Protein AF-A0A2K6KV75-F1 (afdb_monomer_lite)

pLDDT: mean 79.25, std 24.67, range [27.25, 98.69]

Secondary structure (DSSP, 8-state):
---SSSSTTTSTTSSSSS-S------------------------------HHHHHHHHHHHHHHHHHHHHHHHHHHHHHHHHHHHHHHHHHHHHHHHHHHHHHHHHHHHHHHHHHHHHHHHHHHHHHHHHHHHHHHHHHHHHHHHHHHHHHHHHHHHHHHHHHHHHHHHHHHHHHHHHHHHHHHHHHHHHHHHHHHHHHHHHHHHHHHHHHHHHHHHHHHHHHTHHHHHHHHHHHHHHHHHHHHHHHHHHHHHHHHHHHHHHHHHHHHHHHHHHHHHHHHHHHHHTTS--------------S-----------PPP-PPP-EE-TTT-PEESSHHHHHHHHHHH--

Organism: Rhinopithecus bieti (NCBI:txid61621)

Radius of gyration: 112.06 Å; chains: 1; bounding box: 202×48×309 Å

Sequence (347 aa):
QPGQQSETLSQKKRQVAEELSFGQSERDSNGVGCCAHQQAIVRVGRWGEGSADRKWLFLLQQMAEDKASVKAQVTSLLGELQESQSRLEAATKECQTLEGRARAASEQARQLESEREALQQQHSVQVDQLRMQGQSVEAALRMERQAASEEKRKLAQLQVAYHQLFQEYDNHIKSSLVGSERKRGMQLEDLKQQLQQAEEALVAKQEVIDKLKEEAEQHKIVMETVPVLKAQADIYKADFQAERQAREKLAEKKELLQEQLEQLQREYSKLKASCQESARIEDMRKRHVEVSQAPLPPAPAYLSSPLALPSQRRSPPEEPPDFCCPKCQYQAPDMDTLQIHVMECIE

Structure (mmCIF, N/CA/C/O backbone):
data_AF-A0A2K6KV75-F1
#
_entry.id   AF-A0A2K6KV75-F1
#
loop_
_atom_site.group_PDB
_atom_site.id
_atom_site.type_symbol
_atom_site.label_atom_id
_atom_site.label_alt_id
_atom_site.label_comp_id
_atom_site.label_asym_id
_atom_site.label_entity_id
_atom_site.label_seq_id
_atom_site.pdbx_PDB_ins_code
_atom_site.Cartn_x
_atom_site.Cartn_y
_atom_site.Cartn_z
_atom_site.occupancy
_atom_site.B_iso_or_equiv
_atom_site.auth_seq_id
_atom_site.auth_comp_id
_atom_site.auth_asym_id
_atom_site.auth_atom_id
_atom_site.pdbx_PDB_model_num
ATOM 1 N N . GLN A 1 1 ? 46.124 -15.006 -42.478 1.00 51.34 1 GLN A N 1
ATOM 2 C CA . GLN A 1 1 ? 47.284 -15.335 -43.333 1.00 51.34 1 GLN A CA 1
ATOM 3 C C . GLN A 1 1 ? 46.780 -15.883 -44.664 1.00 51.34 1 GLN A C 1
ATOM 5 O O . GLN A 1 1 ? 46.287 -17.001 -44.691 1.00 51.34 1 GLN A O 1
ATOM 10 N N . PRO A 1 2 ? 46.793 -15.055 -45.720 1.00 41.59 2 PRO A N 1
ATOM 11 C CA . PRO A 1 2 ? 47.208 -15.507 -47.049 1.00 41.59 2 PRO A CA 1
ATOM 12 C C . PRO A 1 2 ? 47.985 -14.371 -47.740 1.00 41.59 2 PRO A C 1
ATOM 14 O O . PRO A 1 2 ? 47.423 -13.575 -48.481 1.00 41.59 2 PRO A O 1
ATOM 17 N N . GLY A 1 3 ? 49.269 -14.228 -47.411 1.00 47.44 3 GLY A N 1
ATOM 18 C CA . GLY A 1 3 ? 50.121 -13.138 -47.914 1.00 47.44 3 GLY A CA 1
ATOM 19 C C . GLY A 1 3 ? 51.416 -13.613 -48.570 1.00 47.44 3 GLY A C 1
ATOM 20 O O . GLY A 1 3 ? 52.293 -12.803 -48.815 1.00 47.44 3 GLY A O 1
ATOM 21 N N . GLN A 1 4 ? 51.566 -14.918 -48.821 1.00 47.72 4 GLN A N 1
ATOM 22 C CA . GLN A 1 4 ? 52.830 -15.512 -49.288 1.00 47.72 4 GLN A CA 1
ATOM 23 C C . GLN A 1 4 ? 52.715 -16.274 -50.618 1.00 47.72 4 GLN A C 1
ATOM 25 O O . GLN A 1 4 ? 53.639 -16.981 -51.003 1.00 47.72 4 GLN A O 1
ATOM 30 N N . GLN A 1 5 ? 51.606 -16.126 -51.353 1.00 49.19 5 GLN A N 1
ATOM 31 C CA . GLN A 1 5 ? 51.436 -16.757 -52.674 1.00 49.19 5 GLN A CA 1
ATOM 32 C C . GLN A 1 5 ? 51.388 -15.765 -53.850 1.00 49.19 5 GLN A C 1
ATOM 34 O O . GLN A 1 5 ? 51.370 -16.194 -54.999 1.00 49.19 5 GLN A O 1
ATOM 39 N N . SER A 1 6 ? 51.422 -14.450 -53.605 1.00 49.62 6 SER A N 1
ATOM 40 C CA . SER A 1 6 ? 51.352 -13.431 -54.667 1.00 49.62 6 SER A CA 1
ATOM 41 C C . SER A 1 6 ? 52.714 -12.933 -55.169 1.00 49.62 6 SER A C 1
ATOM 43 O O . SER A 1 6 ? 52.784 -12.367 -56.257 1.00 49.62 6 SER A O 1
ATOM 45 N N . GLU A 1 7 ? 53.810 -13.164 -54.439 1.00 52.03 7 GLU A N 1
ATOM 46 C CA . GLU A 1 7 ? 55.144 -12.664 -54.827 1.00 52.03 7 GLU A CA 1
ATOM 47 C C . GLU A 1 7 ? 55.908 -13.590 -55.792 1.00 52.03 7 GLU A C 1
ATOM 49 O O . GLU A 1 7 ? 56.806 -13.141 -56.501 1.00 52.03 7 GLU A O 1
ATOM 54 N N . THR A 1 8 ? 55.504 -14.855 -55.938 1.00 57.38 8 THR A N 1
ATOM 55 C CA . THR A 1 8 ? 56.192 -15.836 -56.802 1.00 57.38 8 THR A CA 1
ATOM 56 C C . THR A 1 8 ? 55.697 -15.869 -58.255 1.00 57.38 8 THR A C 1
ATOM 58 O O . THR A 1 8 ? 56.354 -16.461 -59.112 1.00 57.38 8 THR A O 1
ATOM 61 N N . LEU A 1 9 ? 54.588 -15.191 -58.580 1.00 49.00 9 LEU A N 1
ATOM 62 C CA . LEU A 1 9 ? 54.071 -15.083 -59.956 1.00 49.00 9 LEU A CA 1
ATOM 63 C C . LEU A 1 9 ? 54.499 -13.798 -60.683 1.00 49.00 9 LEU A C 1
ATOM 65 O O . LEU A 1 9 ? 54.525 -13.778 -61.913 1.00 49.00 9 LEU A O 1
ATOM 69 N N . SER A 1 10 ? 54.898 -12.756 -59.946 1.00 50.12 10 SER A N 1
ATOM 70 C CA . SER A 1 10 ? 55.346 -11.483 -60.532 1.00 50.12 10 SER A CA 1
ATOM 71 C C . SER A 1 10 ? 56.825 -11.514 -60.961 1.00 50.12 10 SER A C 1
ATOM 73 O O . SER A 1 10 ? 57.211 -10.849 -61.920 1.00 50.12 10 SER A O 1
ATOM 75 N N . GLN A 1 11 ? 57.647 -12.370 -60.336 1.00 50.50 11 GLN A N 1
ATOM 76 C CA . GLN A 1 11 ? 59.041 -12.610 -60.746 1.00 50.50 11 GLN A CA 1
ATOM 77 C C . GLN A 1 11 ? 59.184 -13.586 -61.931 1.00 50.50 11 GLN A C 1
ATOM 79 O O . GLN A 1 11 ? 60.173 -13.520 -62.652 1.00 50.50 11 GLN A O 1
ATOM 84 N N . LYS A 1 12 ? 58.177 -14.426 -62.220 1.00 53.31 12 LYS A N 1
ATOM 85 C CA . LYS A 1 12 ? 58.204 -15.385 -63.346 1.00 53.31 12 LYS A CA 1
ATOM 86 C C . LYS A 1 12 ? 57.803 -14.808 -64.712 1.00 53.31 12 LYS A C 1
ATOM 88 O O . LYS A 1 12 ? 57.954 -15.492 -65.717 1.00 53.31 12 LYS A O 1
ATOM 93 N N . LYS A 1 13 ? 57.323 -13.559 -64.782 1.00 49.78 13 LYS A N 1
ATOM 94 C CA . LYS A 1 13 ? 56.914 -12.907 -66.046 1.00 49.78 13 LYS A CA 1
ATOM 95 C C . LYS A 1 13 ? 57.925 -11.907 -66.620 1.00 49.78 13 LYS A C 1
ATOM 97 O O . LYS A 1 13 ? 57.710 -11.419 -67.722 1.00 49.78 13 LYS A O 1
ATOM 102 N N . ARG A 1 14 ? 59.037 -11.631 -65.928 1.00 47.53 14 ARG A N 1
ATOM 103 C CA . ARG A 1 14 ? 60.130 -10.784 -66.456 1.00 47.53 14 ARG A CA 1
ATOM 104 C C . ARG A 1 14 ? 61.285 -11.563 -67.093 1.00 47.53 14 ARG A C 1
ATOM 106 O O . ARG A 1 14 ? 62.162 -10.942 -67.669 1.00 47.53 14 ARG A O 1
ATOM 113 N N . GLN A 1 15 ? 61.259 -12.895 -67.043 1.00 44.97 15 GLN A N 1
ATOM 114 C CA . GLN A 1 15 ? 62.339 -13.760 -67.539 1.00 44.97 15 GLN A CA 1
ATOM 115 C C . GLN A 1 15 ? 62.005 -14.476 -68.865 1.00 44.97 15 GLN A C 1
ATOM 117 O O . GLN A 1 15 ? 62.698 -15.403 -69.255 1.00 44.97 15 GLN A O 1
ATOM 122 N N . VAL A 1 16 ? 60.943 -14.054 -69.565 1.00 44.09 16 VAL A N 1
ATOM 123 C CA . VAL A 1 16 ? 60.512 -14.618 -70.869 1.00 44.09 16 VAL A CA 1
ATOM 124 C C . VAL A 1 16 ? 60.620 -13.571 -71.996 1.00 44.09 16 VAL A C 1
ATOM 126 O O . VAL A 1 16 ? 60.041 -13.717 -73.062 1.00 44.09 16 VAL A O 1
ATOM 129 N N . ALA A 1 17 ? 61.366 -12.485 -71.769 1.00 40.25 17 ALA A N 1
ATOM 130 C CA . ALA A 1 17 ? 61.536 -11.392 -72.732 1.00 40.25 17 ALA A CA 1
ATOM 131 C C . ALA A 1 17 ? 62.930 -11.349 -73.391 1.00 40.25 17 ALA A C 1
ATOM 133 O O . ALA A 1 17 ? 63.248 -10.361 -74.043 1.00 40.25 17 ALA A O 1
ATOM 134 N N . GLU A 1 18 ? 63.757 -12.391 -73.240 1.00 41.59 18 GLU A N 1
ATOM 135 C CA . GLU A 1 18 ? 65.172 -12.339 -73.657 1.00 41.59 18 GLU A CA 1
ATOM 136 C C . GLU A 1 18 ? 65.671 -13.560 -74.447 1.00 41.59 18 GLU A C 1
ATOM 138 O O . GLU A 1 18 ? 66.860 -13.687 -74.709 1.00 41.59 18 GLU A O 1
ATOM 143 N N . GLU A 1 19 ? 64.779 -14.433 -74.914 1.00 40.22 19 GLU A N 1
ATOM 144 C CA . GLU A 1 19 ? 65.149 -15.520 -75.823 1.00 40.22 19 GLU A CA 1
ATOM 145 C C . GLU A 1 19 ? 64.061 -15.694 -76.877 1.00 40.22 19 GLU A C 1
ATOM 147 O O . GLU A 1 19 ? 63.029 -16.291 -76.597 1.00 40.22 19 GLU A O 1
ATOM 152 N N . LEU A 1 20 ? 64.277 -15.128 -78.069 1.00 35.12 20 LEU A N 1
ATOM 153 C CA . LEU A 1 20 ? 63.830 -15.656 -79.364 1.00 35.12 20 LEU A CA 1
ATOM 154 C C . LEU A 1 20 ? 64.342 -14.733 -80.484 1.00 35.12 20 LEU A C 1
ATOM 156 O O . LEU A 1 20 ? 63.914 -13.587 -80.592 1.00 35.12 20 LEU A O 1
ATOM 160 N N . SER A 1 21 ? 65.214 -15.295 -81.332 1.00 30.75 21 SER A N 1
ATOM 161 C CA . SER A 1 21 ? 65.635 -14.845 -82.676 1.00 30.75 21 SER A CA 1
ATOM 162 C C . SER A 1 21 ? 67.113 -14.448 -82.823 1.00 30.75 21 SER A C 1
ATOM 164 O O . SER A 1 21 ? 67.447 -13.307 -83.141 1.00 30.75 21 SER A O 1
ATOM 166 N N . PHE A 1 22 ? 67.992 -15.448 -82.706 1.00 31.09 22 PHE A N 1
ATOM 167 C CA . PHE A 1 22 ? 69.282 -15.494 -83.398 1.00 31.09 22 PHE A CA 1
ATOM 168 C C . PHE A 1 22 ? 69.286 -16.703 -84.353 1.00 31.09 22 PHE A C 1
ATOM 170 O O . PHE A 1 22 ? 68.873 -17.790 -83.953 1.00 31.09 22 PHE A O 1
ATOM 177 N N . GLY A 1 23 ? 69.782 -16.506 -85.581 1.00 28.66 23 GLY A N 1
ATOM 178 C CA . GLY A 1 23 ? 70.001 -17.534 -86.614 1.00 28.66 23 GLY A CA 1
ATOM 179 C C . GLY A 1 23 ? 68.901 -17.580 -87.689 1.00 28.66 23 GLY A C 1
ATOM 180 O O . GLY A 1 23 ? 67.726 -17.504 -87.368 1.00 28.66 23 GLY A O 1
ATOM 181 N N . GLN A 1 24 ? 69.176 -17.737 -88.984 1.00 29.62 24 GLN A N 1
ATOM 182 C CA . GLN A 1 24 ? 70.419 -18.022 -89.706 1.00 29.62 24 GLN A CA 1
ATOM 183 C C . GLN A 1 24 ? 70.092 -18.067 -91.219 1.00 29.62 24 GLN A C 1
ATOM 185 O O . GLN A 1 24 ? 68.934 -18.269 -91.576 1.00 29.62 24 GLN A O 1
ATOM 190 N N . SER A 1 25 ? 71.141 -18.046 -92.055 1.00 27.25 25 SER A N 1
ATOM 191 C CA . SER A 1 25 ? 71.199 -18.629 -93.417 1.00 27.25 25 SER A CA 1
ATOM 192 C C . SER A 1 25 ? 70.612 -17.750 -94.544 1.00 27.25 25 SER A C 1
ATOM 194 O O . SER A 1 25 ? 69.416 -17.498 -94.604 1.00 27.25 25 SER A O 1
ATOM 196 N N . GLU A 1 26 ? 71.447 -17.059 -95.330 1.00 28.80 26 GLU A N 1
ATOM 197 C CA . GLU A 1 26 ? 72.313 -17.537 -96.440 1.00 28.80 26 GLU A CA 1
ATOM 198 C C . GLU A 1 26 ? 71.599 -17.587 -97.796 1.00 28.80 26 GLU A C 1
ATOM 200 O O . GLU A 1 26 ? 70.419 -17.922 -97.883 1.00 28.80 26 GLU A O 1
ATOM 205 N N . ARG A 1 27 ? 72.437 -17.392 -98.828 1.00 33.16 27 ARG A N 1
ATOM 206 C CA . ARG A 1 27 ? 72.233 -17.522 -100.280 1.00 33.16 27 ARG A CA 1
ATOM 207 C C . ARG A 1 27 ? 71.714 -16.265 -100.970 1.00 33.16 27 ARG A C 1
ATOM 209 O O . ARG A 1 27 ? 70.765 -15.646 -100.519 1.00 33.16 27 ARG A O 1
ATOM 216 N N . ASP A 1 28 ? 72.267 -15.820 -102.089 1.00 29.41 28 ASP A N 1
ATOM 217 C CA . ASP A 1 28 ? 73.376 -16.269 -102.942 1.00 29.41 28 ASP A CA 1
ATOM 218 C C . ASP A 1 28 ? 73.738 -15.037 -103.804 1.00 29.41 28 ASP A C 1
ATOM 220 O O . ASP A 1 28 ? 72.867 -14.228 -104.115 1.00 29.41 28 ASP A O 1
ATOM 224 N N . SER A 1 29 ? 75.011 -14.685 -103.982 1.00 30.11 29 SER A N 1
ATOM 225 C CA . SER A 1 29 ? 75.931 -15.200 -105.012 1.00 30.11 29 SER A CA 1
ATOM 226 C C . SER A 1 29 ? 75.543 -14.817 -106.452 1.00 30.11 29 SER A C 1
ATOM 228 O O . SER A 1 29 ? 74.422 -15.057 -106.888 1.00 30.11 29 SER A O 1
ATOM 230 N N . ASN A 1 30 ? 76.553 -14.318 -107.184 1.00 35.19 30 ASN A N 1
ATOM 231 C CA . ASN A 1 30 ? 76.663 -14.017 -108.629 1.00 35.19 30 ASN A CA 1
ATOM 232 C C . ASN A 1 30 ? 76.573 -12.512 -108.955 1.00 35.19 30 ASN A C 1
ATOM 234 O O . ASN A 1 30 ? 75.511 -11.915 -108.898 1.00 35.19 30 ASN A O 1
ATOM 238 N N . GLY A 1 31 ? 77.641 -11.788 -109.300 1.00 28.34 31 GLY A N 1
ATOM 239 C CA . GLY A 1 31 ? 78.935 -12.200 -109.841 1.00 28.34 31 GLY A CA 1
ATOM 240 C C . GLY A 1 31 ? 78.909 -12.215 -111.367 1.00 28.34 31 GLY A C 1
ATOM 241 O O . GLY A 1 31 ? 78.565 -13.243 -111.922 1.00 28.34 31 GLY A O 1
ATOM 242 N N . VAL A 1 32 ? 79.291 -11.094 -111.998 1.00 35.94 32 VAL A N 1
ATOM 243 C CA . VAL A 1 32 ? 80.021 -10.941 -113.284 1.00 35.94 32 VAL A CA 1
ATOM 244 C C . VAL A 1 32 ? 80.522 -9.473 -113.281 1.00 35.94 32 VAL A C 1
ATOM 246 O O . VAL A 1 32 ? 79.711 -8.580 -113.080 1.00 35.94 32 VAL A O 1
ATOM 249 N N . GLY A 1 33 ? 81.791 -9.068 -113.386 1.00 27.88 33 GLY A N 1
ATOM 250 C CA . GLY A 1 33 ? 83.019 -9.736 -113.808 1.00 27.88 33 GLY A CA 1
ATOM 251 C C . GLY A 1 33 ? 83.500 -9.214 -115.173 1.00 27.88 33 GLY A C 1
ATOM 252 O O . GLY A 1 33 ? 82.885 -9.551 -116.172 1.00 27.88 33 GLY A O 1
ATOM 253 N N . CYS A 1 34 ? 84.648 -8.510 -115.201 1.00 28.84 34 CYS A N 1
ATOM 254 C CA . CYS A 1 34 ? 85.538 -8.287 -116.371 1.00 28.84 34 CYS A CA 1
ATOM 255 C C . CYS A 1 34 ? 84.998 -7.416 -117.535 1.00 28.84 34 CYS A C 1
ATOM 257 O O . CYS A 1 34 ? 83.801 -7.307 -117.735 1.00 28.84 34 CYS A O 1
ATOM 259 N N . CYS A 1 35 ? 85.772 -6.761 -118.409 1.00 30.97 35 CYS A N 1
ATOM 260 C CA . CYS A 1 35 ? 87.203 -6.489 -118.639 1.00 30.97 35 CYS A CA 1
ATOM 261 C C . CYS A 1 35 ? 87.210 -5.317 -119.658 1.00 30.97 35 CYS A C 1
ATOM 263 O O . CYS A 1 35 ? 86.382 -5.290 -120.560 1.00 30.97 35 CYS A O 1
ATOM 265 N N . ALA A 1 36 ? 87.980 -4.242 -119.490 1.00 30.98 36 ALA A N 1
ATOM 266 C CA . ALA A 1 36 ? 89.302 -4.045 -120.105 1.00 30.98 36 ALA A CA 1
ATOM 267 C C . ALA A 1 36 ? 89.453 -4.471 -121.592 1.00 30.98 36 ALA A C 1
ATOM 269 O O . ALA A 1 36 ? 89.641 -5.653 -121.865 1.00 30.98 36 ALA A O 1
ATOM 270 N N . HIS A 1 37 ? 89.470 -3.494 -122.514 1.00 32.16 37 HIS A N 1
ATOM 271 C CA . HIS A 1 37 ? 90.294 -3.387 -123.749 1.00 32.16 37 HIS A CA 1
ATOM 272 C C . HIS A 1 37 ? 89.916 -2.050 -124.430 1.00 32.16 37 HIS A C 1
ATOM 274 O O . HIS A 1 37 ? 88.737 -1.801 -124.633 1.00 32.16 37 HIS A O 1
ATOM 280 N N . GLN A 1 38 ? 90.749 -1.027 -124.645 1.00 27.48 38 GLN A N 1
ATOM 281 C CA . GLN A 1 38 ? 92.111 -0.888 -125.175 1.00 27.48 38 GLN A CA 1
ATOM 282 C C . GLN A 1 38 ? 92.203 -0.876 -126.717 1.00 27.48 38 GLN A C 1
ATOM 284 O O . GLN A 1 38 ? 91.847 -1.848 -127.366 1.00 27.48 38 GLN A O 1
ATOM 289 N N . GLN A 1 39 ? 92.787 0.232 -127.216 1.00 27.72 39 GLN A N 1
ATOM 290 C CA . GLN A 1 39 ? 93.408 0.492 -128.535 1.00 27.72 39 GLN A CA 1
ATOM 291 C C . GLN A 1 39 ? 92.462 0.584 -129.754 1.00 27.72 39 GLN A C 1
ATOM 293 O O . GLN A 1 39 ? 91.631 -0.278 -129.976 1.00 27.72 39 GLN A O 1
ATOM 298 N N . ALA A 1 40 ? 92.394 1.702 -130.489 1.00 28.69 40 ALA A N 1
ATOM 299 C CA . ALA A 1 40 ? 93.400 2.427 -131.289 1.00 28.69 40 ALA A CA 1
ATOM 300 C C . ALA A 1 40 ? 93.597 1.862 -132.714 1.00 28.69 40 ALA A C 1
ATOM 302 O O . ALA A 1 40 ? 93.701 0.657 -132.900 1.00 28.69 40 ALA A O 1
ATOM 303 N N . ILE A 1 41 ? 93.808 2.803 -133.658 1.00 28.48 41 ILE A N 1
ATOM 304 C CA . ILE A 1 41 ? 94.283 2.654 -135.058 1.00 28.48 41 ILE A CA 1
ATOM 305 C C . ILE A 1 41 ? 93.152 2.160 -136.008 1.00 28.48 41 ILE A C 1
ATOM 307 O O . ILE A 1 41 ? 92.465 1.203 -135.703 1.00 28.48 41 ILE A O 1
ATOM 311 N N . VAL A 1 42 ? 92.784 2.793 -137.134 1.00 34.81 42 VAL A N 1
ATOM 312 C CA . VAL A 1 42 ? 93.577 3.158 -138.321 1.00 34.81 42 VAL A CA 1
ATOM 313 C C . VAL A 1 42 ? 92.901 4.294 -139.110 1.00 34.81 42 VAL A C 1
ATOM 315 O O . VAL A 1 42 ? 91.734 4.242 -139.483 1.00 34.81 42 VAL A O 1
ATOM 318 N N . ARG A 1 43 ? 93.711 5.309 -139.414 1.00 32.84 43 ARG A N 1
ATOM 319 C CA . ARG A 1 43 ? 93.564 6.296 -140.490 1.00 32.84 43 ARG A CA 1
ATOM 320 C C . ARG A 1 43 ? 93.796 5.592 -141.837 1.00 32.84 43 ARG A C 1
ATOM 322 O O . ARG A 1 43 ? 94.866 5.024 -141.968 1.00 32.84 43 ARG A O 1
ATOM 329 N N . VAL A 1 44 ? 92.862 5.671 -142.795 1.00 31.25 44 VAL A N 1
ATOM 330 C CA . VAL A 1 44 ? 92.994 5.700 -144.285 1.00 31.25 44 VAL A CA 1
ATOM 331 C C . VAL A 1 44 ? 91.558 5.515 -144.816 1.00 31.25 44 VAL A C 1
ATOM 333 O O . VAL A 1 44 ? 90.917 4.521 -144.531 1.00 31.25 44 VAL A O 1
ATOM 336 N N . GLY A 1 45 ? 90.938 6.487 -145.475 1.00 34.78 45 GLY A N 1
ATOM 337 C CA . GLY A 1 45 ? 91.158 6.695 -146.896 1.00 34.78 45 GLY A CA 1
ATOM 338 C C . GLY A 1 45 ? 90.212 7.767 -147.428 1.00 34.78 45 GLY A C 1
ATOM 339 O O . GLY A 1 45 ? 89.002 7.723 -147.244 1.00 34.78 45 GLY A O 1
ATOM 340 N N . ARG A 1 46 ? 90.829 8.750 -148.067 1.00 35.16 46 ARG A N 1
ATOM 341 C CA . ARG A 1 46 ? 90.249 9.835 -148.847 1.00 35.16 46 ARG A CA 1
ATOM 342 C C . ARG A 1 46 ? 89.604 9.256 -150.112 1.00 35.16 46 ARG A C 1
ATOM 344 O O . ARG A 1 46 ? 90.348 8.805 -150.969 1.00 35.16 46 ARG A O 1
ATOM 351 N N . TRP A 1 47 ? 88.282 9.343 -150.245 1.00 38.53 47 TRP A N 1
ATOM 352 C CA . TRP A 1 47 ? 87.569 9.337 -151.530 1.00 38.53 47 TRP A CA 1
ATOM 353 C C . TRP A 1 47 ? 86.433 10.360 -151.451 1.00 38.53 47 TRP A C 1
ATOM 355 O O . TRP A 1 47 ? 85.750 10.469 -150.434 1.00 38.53 47 TRP A O 1
ATOM 365 N N . GLY A 1 48 ? 86.347 11.204 -152.473 1.00 33.78 48 GLY A N 1
ATOM 366 C CA . GLY A 1 48 ? 85.422 12.324 -152.540 1.00 33.78 48 GLY A CA 1
ATOM 367 C C . GLY A 1 48 ? 83.994 11.925 -152.917 1.00 33.78 48 GLY A C 1
ATOM 368 O O . GLY A 1 48 ? 83.756 10.864 -153.475 1.00 33.78 48 GLY A O 1
ATOM 369 N N . GLU A 1 49 ? 83.104 12.880 -152.639 1.00 34.62 49 GLU A N 1
ATOM 370 C CA . GLU A 1 49 ? 81.897 13.223 -153.410 1.00 34.62 49 GLU A CA 1
ATOM 371 C C . GLU A 1 49 ? 80.657 12.307 -153.315 1.00 34.62 49 GLU A C 1
ATOM 373 O O . GLU A 1 49 ? 80.504 11.317 -154.016 1.00 34.62 49 GLU A O 1
ATOM 378 N N . GLY A 1 50 ? 79.688 12.749 -152.494 1.00 38.28 50 GLY A N 1
ATOM 379 C CA . GLY A 1 50 ? 78.289 12.301 -152.519 1.00 38.28 50 GLY A CA 1
ATOM 380 C C . GLY A 1 50 ? 77.466 12.824 -151.327 1.00 38.28 50 GLY A C 1
ATOM 381 O O . GLY A 1 50 ? 77.691 12.441 -150.186 1.00 38.28 50 GLY A O 1
ATOM 382 N N . SER A 1 51 ? 76.497 13.719 -151.551 1.00 51.88 51 SER A N 1
ATOM 383 C CA . SER A 1 51 ? 75.630 14.325 -150.509 1.00 51.88 51 SER A CA 1
ATOM 384 C C . SER A 1 51 ? 74.594 13.345 -149.900 1.00 51.88 51 SER A C 1
ATOM 386 O O . SER A 1 51 ? 73.999 13.623 -148.858 1.00 51.88 51 SER A O 1
ATOM 388 N N . ALA A 1 52 ? 74.391 12.177 -150.522 1.00 57.12 52 ALA A N 1
ATOM 389 C CA . ALA A 1 52 ? 73.371 11.196 -150.138 1.00 57.12 52 ALA A CA 1
ATOM 390 C C . ALA A 1 52 ? 73.765 10.303 -148.940 1.00 57.12 52 ALA A C 1
ATOM 392 O O . ALA A 1 52 ? 72.919 10.049 -148.084 1.00 57.12 52 ALA A O 1
ATOM 393 N N . ASP A 1 53 ? 75.037 9.910 -148.803 1.00 56.06 53 ASP A N 1
ATOM 394 C CA . ASP A 1 53 ? 75.493 9.028 -147.710 1.00 56.06 53 ASP A CA 1
ATOM 395 C C . ASP A 1 53 ? 75.472 9.706 -146.337 1.00 56.06 53 ASP A C 1
ATOM 397 O O . ASP A 1 53 ? 75.143 9.085 -145.329 1.00 56.06 53 ASP A O 1
ATOM 401 N N . ARG A 1 54 ? 75.734 11.018 -146.285 1.00 62.81 54 ARG A N 1
ATOM 402 C CA . ARG A 1 54 ? 75.594 11.801 -145.046 1.00 62.81 54 ARG A CA 1
ATOM 403 C C . ARG A 1 54 ? 74.141 11.885 -144.576 1.00 62.81 54 ARG A C 1
ATOM 405 O O . ARG A 1 54 ? 73.901 11.859 -143.374 1.00 62.81 54 ARG A O 1
ATOM 412 N N . LYS A 1 55 ? 73.177 11.944 -145.504 1.00 71.06 55 LYS A N 1
ATOM 413 C CA . LYS A 1 55 ? 71.742 11.896 -145.177 1.00 71.06 55 LYS A CA 1
ATOM 414 C C . LYS A 1 55 ? 71.310 10.510 -144.701 1.00 71.06 55 LYS A C 1
ATOM 416 O O . LYS A 1 55 ? 70.522 10.433 -143.767 1.00 71.06 55 LYS A O 1
ATOM 421 N N . TRP A 1 56 ? 71.827 9.437 -145.302 1.00 74.00 56 TRP A N 1
ATOM 422 C CA . TRP A 1 56 ? 71.518 8.066 -144.881 1.00 74.00 56 TRP A CA 1
ATOM 423 C C . TRP A 1 56 ? 72.103 7.738 -143.503 1.00 74.00 56 TRP A C 1
ATOM 425 O O . TRP A 1 56 ? 71.395 7.206 -142.655 1.00 74.00 56 TRP A O 1
ATOM 435 N N . LEU A 1 57 ? 73.353 8.134 -143.236 1.00 73.44 57 LEU A N 1
ATOM 436 C CA . LEU A 1 57 ? 73.968 8.025 -141.907 1.00 73.44 57 LEU A CA 1
ATOM 437 C C . LEU A 1 57 ? 73.217 8.854 -140.854 1.00 73.44 57 LEU A C 1
ATOM 439 O O . LEU A 1 57 ? 73.001 8.369 -139.749 1.00 73.44 57 LEU A O 1
ATOM 443 N N . PHE A 1 58 ? 72.760 10.062 -141.203 1.00 77.81 58 PHE A N 1
ATOM 444 C CA . PHE A 1 58 ? 71.938 10.896 -140.321 1.00 77.81 58 PHE A CA 1
ATOM 445 C C . PHE A 1 58 ? 70.565 10.269 -140.021 1.00 77.81 58 PHE A C 1
ATOM 447 O O . PHE A 1 58 ? 70.141 10.251 -138.872 1.00 77.81 58 PHE A O 1
ATOM 454 N N . LEU A 1 59 ? 69.885 9.698 -141.022 1.00 79.69 59 LEU A N 1
ATOM 455 C CA . LEU A 1 59 ? 68.623 8.971 -140.827 1.00 79.69 59 LEU A CA 1
ATOM 456 C C . LEU A 1 59 ? 68.811 7.712 -139.973 1.00 79.69 59 LEU A C 1
ATOM 458 O O . LEU A 1 59 ? 67.978 7.425 -139.121 1.00 79.69 59 LEU A O 1
ATOM 462 N N . LEU A 1 60 ? 69.905 6.972 -140.163 1.00 79.88 60 LEU A N 1
ATOM 463 C CA . LEU A 1 60 ? 70.210 5.792 -139.354 1.00 79.88 60 LEU A CA 1
ATOM 464 C C . LEU A 1 60 ? 70.488 6.161 -137.889 1.00 79.88 60 LEU A C 1
ATOM 466 O O . LEU A 1 60 ? 70.031 5.467 -136.983 1.00 79.88 60 LEU A O 1
ATOM 470 N N . GLN A 1 61 ? 71.213 7.263 -137.673 1.00 83.06 61 GLN A N 1
ATOM 471 C CA . GLN A 1 61 ? 71.481 7.854 -136.364 1.00 83.06 61 GLN A CA 1
ATOM 472 C C . GLN A 1 61 ? 70.172 8.295 -135.689 1.00 83.06 61 GLN A C 1
ATOM 474 O O . GLN A 1 61 ? 69.907 7.874 -134.568 1.00 83.06 61 GLN A O 1
ATOM 479 N N . GLN A 1 62 ? 69.315 9.039 -136.397 1.00 84.12 62 GLN A N 1
ATOM 480 C CA . GLN A 1 62 ? 68.007 9.477 -135.900 1.00 84.12 62 GLN A CA 1
ATOM 481 C C . GLN A 1 62 ? 67.115 8.284 -135.536 1.00 84.12 62 GLN A C 1
ATOM 483 O O . GLN A 1 62 ? 66.554 8.239 -134.451 1.00 84.12 62 GLN A O 1
ATOM 488 N N . MET A 1 63 ? 67.042 7.263 -136.395 1.00 82.69 63 MET A N 1
ATOM 489 C CA . MET A 1 63 ? 66.265 6.050 -136.119 1.00 82.69 63 MET A CA 1
ATOM 490 C C . MET A 1 63 ? 66.822 5.253 -134.929 1.00 82.69 63 MET A C 1
ATOM 492 O O . MET A 1 63 ? 66.060 4.618 -134.198 1.00 82.69 63 MET A O 1
ATOM 496 N N . ALA A 1 64 ? 68.141 5.259 -134.715 1.00 83.25 64 ALA A N 1
ATOM 497 C CA . ALA A 1 64 ? 68.766 4.644 -133.547 1.00 83.25 64 ALA A CA 1
ATOM 498 C C . ALA A 1 64 ? 68.495 5.442 -132.262 1.00 83.25 64 ALA A C 1
ATOM 500 O O . ALA A 1 64 ? 68.230 4.834 -131.225 1.00 83.25 64 ALA A O 1
ATOM 501 N N . GLU A 1 65 ? 68.511 6.773 -132.336 1.00 85.81 65 GLU A N 1
ATOM 502 C CA . GLU A 1 65 ? 68.170 7.691 -131.245 1.00 85.81 65 GLU A CA 1
ATOM 503 C C . GLU A 1 65 ? 66.683 7.601 -130.877 1.00 85.81 65 GLU A C 1
ATOM 505 O O . GLU A 1 65 ? 66.361 7.461 -129.700 1.00 85.81 65 GLU A O 1
ATOM 510 N N . ASP A 1 66 ? 65.781 7.547 -131.859 1.00 87.88 66 ASP A N 1
ATOM 511 C CA . ASP A 1 66 ? 64.342 7.359 -131.653 1.00 87.88 66 ASP A CA 1
ATOM 512 C C . ASP A 1 66 ? 64.053 5.980 -131.044 1.00 87.88 66 ASP A C 1
ATOM 514 O O . ASP A 1 66 ? 63.307 5.861 -130.071 1.00 87.88 66 ASP A O 1
ATOM 518 N N . LYS A 1 67 ? 64.706 4.920 -131.542 1.00 90.62 67 LYS A N 1
ATOM 519 C CA . LYS A 1 67 ? 64.623 3.574 -130.953 1.00 90.62 67 LYS A CA 1
ATOM 520 C C . LYS A 1 67 ? 65.160 3.549 -129.522 1.00 90.62 67 LYS A C 1
ATOM 522 O O . LYS A 1 67 ? 64.576 2.885 -128.666 1.00 90.62 67 LYS A O 1
ATOM 527 N N . ALA A 1 68 ? 66.270 4.234 -129.256 1.00 88.88 68 ALA A N 1
ATOM 528 C CA . ALA A 1 68 ? 66.844 4.339 -127.920 1.00 88.88 68 ALA A CA 1
ATOM 529 C C . ALA A 1 68 ? 65.933 5.141 -126.979 1.00 88.88 68 ALA A C 1
ATOM 531 O O . ALA A 1 68 ? 65.735 4.721 -125.843 1.00 88.88 68 ALA A O 1
ATOM 532 N N . SER A 1 69 ? 65.319 6.222 -127.466 1.00 91.38 69 SER A N 1
ATOM 533 C CA . SER A 1 69 ? 64.357 7.054 -126.739 1.00 91.38 69 SER A CA 1
ATOM 534 C C . SER A 1 69 ? 63.088 6.278 -126.397 1.00 91.38 69 SER A C 1
ATOM 536 O O . SER A 1 69 ? 62.710 6.215 -125.232 1.00 91.38 69 SER A O 1
ATOM 538 N N . VAL A 1 70 ? 62.481 5.584 -127.366 1.00 92.12 70 VAL A N 1
ATOM 539 C CA . VAL A 1 70 ? 61.314 4.720 -127.122 1.00 92.12 70 VAL A CA 1
ATOM 540 C C . VAL A 1 70 ? 61.669 3.598 -126.149 1.00 92.12 70 VAL A C 1
ATOM 542 O O . VAL A 1 70 ? 60.916 3.333 -125.217 1.00 92.12 70 VAL A O 1
ATOM 545 N N . LYS A 1 71 ? 62.836 2.961 -126.300 1.00 93.94 71 LYS A N 1
ATOM 546 C CA . LYS A 1 71 ? 63.301 1.940 -125.352 1.00 93.94 71 LYS A CA 1
ATOM 547 C C . LYS A 1 71 ? 63.482 2.519 -123.945 1.00 93.94 71 LYS A C 1
ATOM 549 O O . LYS A 1 71 ? 63.091 1.863 -122.983 1.00 93.94 71 LYS A O 1
ATOM 554 N N . ALA A 1 72 ? 64.039 3.721 -123.814 1.00 93.06 72 ALA A N 1
ATOM 555 C CA . ALA A 1 72 ? 64.184 4.408 -122.534 1.00 93.06 72 ALA A CA 1
ATOM 556 C C . ALA A 1 72 ? 62.819 4.757 -121.922 1.00 93.06 72 ALA A C 1
ATOM 558 O O . ALA A 1 72 ? 62.612 4.479 -120.747 1.00 93.06 72 ALA A O 1
ATOM 559 N N . GLN A 1 73 ? 61.868 5.260 -122.716 1.00 94.44 73 GLN A N 1
ATOM 560 C CA . GLN A 1 73 ? 60.496 5.545 -122.276 1.00 94.44 73 GLN A CA 1
ATOM 561 C C . GLN A 1 73 ? 59.771 4.276 -121.817 1.00 94.44 73 GLN A C 1
ATOM 563 O O . GLN A 1 73 ? 59.208 4.259 -120.730 1.00 94.44 73 GLN A O 1
ATOM 568 N N . VAL A 1 74 ? 59.838 3.186 -122.588 1.00 94.81 74 VAL A N 1
ATOM 569 C CA . VAL A 1 74 ? 59.249 1.891 -122.203 1.00 94.81 74 VAL A CA 1
ATOM 570 C C . VAL A 1 74 ? 59.906 1.346 -120.934 1.00 94.81 74 VAL A C 1
ATOM 572 O O . VAL A 1 74 ? 59.213 0.839 -120.058 1.00 94.81 74 VAL A O 1
ATOM 575 N N . THR A 1 75 ? 61.228 1.478 -120.799 1.00 93.12 75 THR A N 1
ATOM 576 C CA . THR A 1 75 ? 61.945 1.050 -119.587 1.00 93.12 75 THR A CA 1
ATOM 577 C C . THR A 1 75 ? 61.557 1.910 -118.376 1.00 93.12 75 THR A C 1
ATOM 579 O O . THR A 1 75 ? 61.361 1.356 -117.299 1.00 93.12 75 THR A O 1
ATOM 582 N N . SER A 1 76 ? 61.378 3.227 -118.553 1.00 94.94 76 SER A N 1
ATOM 583 C CA . SER A 1 76 ? 60.880 4.143 -117.511 1.00 94.94 76 SER A CA 1
ATOM 584 C C . SER A 1 76 ? 59.475 3.755 -117.068 1.00 94.94 76 SER A C 1
ATOM 586 O O . SER A 1 76 ? 59.258 3.526 -115.887 1.00 94.94 76 SER A O 1
ATOM 588 N N . LEU A 1 77 ? 58.547 3.575 -118.014 1.00 95.94 77 LEU A N 1
ATOM 589 C CA . LEU A 1 77 ? 57.161 3.199 -117.727 1.00 95.94 77 LEU A CA 1
ATOM 590 C C . LEU A 1 77 ? 57.051 1.828 -117.050 1.00 95.94 77 LEU A C 1
ATOM 592 O O . LEU A 1 77 ? 56.221 1.651 -116.165 1.00 95.94 77 LEU A O 1
ATOM 596 N N . LEU A 1 78 ? 57.885 0.855 -117.431 1.00 95.25 78 LEU A N 1
ATOM 597 C CA . LEU A 1 78 ? 57.953 -0.434 -116.734 1.00 95.25 78 LEU A CA 1
ATOM 598 C C . LEU A 1 78 ? 58.490 -0.277 -115.307 1.00 95.25 78 LEU A C 1
ATOM 600 O O . LEU A 1 78 ? 57.959 -0.909 -114.398 1.00 95.25 78 LEU A O 1
ATOM 604 N N . GLY A 1 79 ? 59.498 0.577 -115.108 1.00 96.25 79 GLY A N 1
ATOM 605 C CA . GLY A 1 79 ? 60.011 0.924 -113.784 1.00 96.25 79 GLY A CA 1
ATOM 606 C C . GLY A 1 79 ? 58.950 1.599 -112.912 1.00 96.25 79 GLY A C 1
ATOM 607 O O . GLY A 1 79 ? 58.729 1.169 -111.786 1.00 96.25 79 GLY A O 1
ATOM 608 N N . GLU A 1 80 ? 58.235 2.585 -113.454 1.00 96.12 80 GLU A N 1
ATOM 609 C CA . GLU A 1 80 ? 57.125 3.280 -112.792 1.00 96.12 80 GLU A CA 1
ATOM 610 C C . GLU A 1 80 ? 55.966 2.328 -112.475 1.00 96.12 80 GLU A C 1
ATOM 612 O O . GLU A 1 80 ? 55.411 2.379 -111.378 1.00 96.12 80 GLU A O 1
ATOM 617 N N . LEU A 1 81 ? 55.615 1.416 -113.390 1.00 96.75 81 LEU A N 1
ATOM 618 C CA . LEU A 1 81 ? 54.587 0.405 -113.154 1.00 96.75 81 LEU A CA 1
ATOM 619 C C . LEU A 1 81 ? 55.016 -0.564 -112.048 1.00 96.75 81 LEU A C 1
ATOM 621 O O . LEU A 1 81 ? 54.234 -0.808 -111.133 1.00 96.75 81 LEU A O 1
ATOM 625 N N . GLN A 1 82 ? 56.247 -1.079 -112.090 1.00 96.50 82 GLN A N 1
ATOM 626 C CA . GLN A 1 82 ? 56.780 -1.969 -111.057 1.00 96.50 82 GLN A CA 1
ATOM 627 C C . GLN A 1 82 ? 56.858 -1.265 -109.697 1.00 96.50 82 GLN A C 1
ATOM 629 O O . GLN A 1 82 ? 56.493 -1.844 -108.673 1.00 96.50 82 GLN A O 1
ATOM 634 N N . GLU A 1 83 ? 57.276 0.000 -109.674 1.00 96.75 83 GLU A N 1
ATOM 635 C CA . GLU A 1 83 ? 57.264 0.819 -108.469 1.00 96.75 83 GLU A CA 1
ATOM 636 C C . GLU A 1 83 ? 55.829 1.011 -107.964 1.00 96.75 83 GLU A C 1
ATOM 638 O O . GLU A 1 83 ? 55.562 0.770 -106.787 1.00 96.75 83 GLU A O 1
ATOM 643 N N . SER A 1 84 ? 54.881 1.347 -108.843 1.00 95.12 84 SER A N 1
ATOM 644 C CA . SER A 1 84 ? 53.464 1.489 -108.490 1.00 95.12 84 SER A CA 1
ATOM 645 C C . SER A 1 84 ? 52.863 0.184 -107.955 1.00 95.12 84 SER A C 1
ATOM 647 O O . SER A 1 84 ? 52.117 0.214 -106.977 1.00 95.12 84 SER A O 1
ATOM 649 N N . GLN A 1 85 ? 53.252 -0.967 -108.515 1.00 96.56 85 GLN A N 1
ATOM 650 C CA . GLN A 1 85 ? 52.832 -2.286 -108.055 1.00 96.56 85 GLN A CA 1
ATOM 651 C C . GLN A 1 85 ? 53.419 -2.600 -106.676 1.00 96.56 85 GLN A C 1
ATOM 653 O O . GLN A 1 85 ? 52.679 -3.000 -105.782 1.00 96.56 85 GLN A O 1
ATOM 658 N N . SER A 1 86 ? 54.714 -2.349 -106.455 1.00 96.75 86 SER A N 1
ATOM 659 C CA . SER A 1 86 ? 55.330 -2.546 -105.136 1.00 96.75 86 SER A CA 1
ATOM 660 C C . SER A 1 86 ? 54.720 -1.630 -104.067 1.00 96.75 86 SER A C 1
ATOM 662 O O . SER A 1 86 ? 54.486 -2.067 -102.940 1.00 96.75 86 SER A O 1
ATOM 664 N N . ARG A 1 87 ? 54.378 -0.384 -104.427 1.00 97.44 87 ARG A N 1
ATOM 665 C CA . ARG A 1 87 ? 53.665 0.560 -103.555 1.00 97.44 87 ARG A CA 1
ATOM 666 C C . ARG A 1 87 ? 52.251 0.075 -103.236 1.00 97.44 87 ARG A C 1
ATOM 668 O O . ARG A 1 87 ? 51.837 0.169 -102.085 1.00 97.44 87 ARG A O 1
ATOM 675 N N . LEU A 1 88 ? 51.528 -0.482 -104.211 1.00 96.75 88 LEU A N 1
ATOM 676 C CA . LEU A 1 88 ? 50.207 -1.077 -103.991 1.00 96.75 88 LEU A CA 1
ATOM 677 C C . LEU A 1 88 ? 50.287 -2.320 -103.091 1.00 96.75 88 LEU A C 1
ATOM 679 O O . LEU A 1 88 ? 49.481 -2.474 -102.178 1.00 96.75 88 LEU A O 1
ATOM 683 N N . GLU A 1 89 ? 51.264 -3.200 -103.301 1.00 97.00 89 GLU A N 1
ATOM 684 C CA . GLU A 1 89 ? 51.492 -4.378 -102.455 1.00 97.00 89 GLU A CA 1
ATOM 685 C C . GLU A 1 89 ? 51.882 -3.993 -101.019 1.00 97.00 89 GLU A C 1
ATOM 687 O O . GLU A 1 89 ? 51.421 -4.609 -100.058 1.00 97.00 89 GLU A O 1
ATOM 692 N N . ALA A 1 90 ? 52.696 -2.948 -100.849 1.00 97.12 90 ALA A N 1
ATOM 693 C CA . ALA A 1 90 ? 53.012 -2.397 -99.535 1.00 97.12 90 ALA A CA 1
ATOM 694 C C . ALA A 1 90 ? 51.762 -1.806 -98.862 1.00 97.12 90 ALA A C 1
ATOM 696 O O . ALA A 1 90 ? 51.458 -2.163 -97.725 1.00 97.12 90 ALA A O 1
ATOM 697 N N . ALA A 1 91 ? 50.993 -0.987 -99.587 1.00 96.50 91 ALA A N 1
ATOM 698 C CA . ALA A 1 91 ? 49.765 -0.376 -99.081 1.00 96.50 91 ALA A CA 1
ATOM 699 C C . ALA A 1 91 ? 48.691 -1.421 -98.735 1.00 96.50 91 ALA A C 1
ATOM 701 O O . ALA A 1 91 ? 48.013 -1.297 -97.723 1.00 96.50 91 ALA A O 1
ATOM 702 N N . THR A 1 92 ? 48.549 -2.489 -99.526 1.00 96.06 92 THR A N 1
ATOM 703 C CA . THR A 1 92 ? 47.593 -3.576 -99.242 1.00 96.06 92 THR A CA 1
ATOM 704 C C . THR A 1 92 ? 47.990 -4.385 -98.009 1.00 96.06 92 THR A C 1
ATOM 706 O O . THR A 1 92 ? 47.127 -4.678 -97.182 1.00 96.06 92 THR A O 1
ATOM 709 N N . LYS A 1 93 ? 49.280 -4.701 -97.825 1.00 97.44 93 LYS A N 1
ATOM 710 C CA . LYS A 1 93 ? 49.784 -5.336 -96.591 1.00 97.44 93 LYS A CA 1
ATOM 711 C C . LYS A 1 93 ? 49.585 -4.440 -95.369 1.00 97.44 93 LYS A C 1
ATOM 713 O O . LYS A 1 93 ? 49.209 -4.925 -94.299 1.00 97.44 93 LYS A O 1
ATOM 718 N N . GLU A 1 94 ? 49.808 -3.138 -95.524 1.00 96.75 94 GLU A N 1
ATOM 719 C CA . GLU A 1 94 ? 49.549 -2.158 -94.473 1.00 96.75 94 GLU A CA 1
ATOM 720 C C . GLU A 1 94 ? 48.053 -2.090 -94.138 1.00 96.75 94 GLU A C 1
ATOM 722 O O . GLU A 1 94 ? 47.696 -2.228 -92.970 1.00 96.75 94 GLU A O 1
ATOM 727 N N . CYS A 1 95 ? 47.168 -2.012 -95.138 1.00 96.75 95 CYS A N 1
ATOM 728 C CA . CYS A 1 95 ? 45.718 -2.087 -94.947 1.00 96.75 95 CYS A CA 1
ATOM 729 C C . CYS A 1 95 ? 45.301 -3.364 -94.210 1.00 96.75 95 CYS A C 1
ATOM 731 O O . CYS A 1 95 ? 44.582 -3.273 -93.222 1.00 96.75 95 CYS A O 1
ATOM 733 N N . GLN A 1 96 ? 45.792 -4.542 -94.608 1.00 97.19 96 GLN A N 1
ATOM 734 C CA . GLN A 1 96 ? 45.492 -5.805 -93.918 1.00 97.19 96 GLN A CA 1
ATOM 735 C C . GLN A 1 96 ? 45.959 -5.792 -92.457 1.00 97.19 96 GLN A C 1
ATOM 737 O O . GLN A 1 96 ? 45.251 -6.261 -91.564 1.00 97.19 96 GLN A O 1
ATOM 742 N N . THR A 1 97 ? 47.137 -5.223 -92.196 1.00 97.31 97 THR A N 1
ATOM 743 C CA . THR A 1 97 ? 47.675 -5.085 -90.838 1.00 97.31 97 THR A CA 1
ATOM 744 C C . THR A 1 97 ? 46.814 -4.138 -90.002 1.00 97.31 97 THR A C 1
ATOM 746 O O . THR A 1 97 ? 46.482 -4.445 -88.855 1.00 97.31 97 THR A O 1
ATOM 749 N N . LEU A 1 98 ? 46.415 -2.998 -90.569 1.00 96.94 98 LEU A N 1
ATOM 750 C CA . LEU A 1 98 ? 45.543 -2.026 -89.916 1.00 96.94 98 LEU A CA 1
ATOM 751 C C . LEU A 1 98 ? 44.138 -2.591 -89.678 1.00 96.94 98 LEU A C 1
ATOM 753 O O . LEU A 1 98 ? 43.600 -2.405 -88.591 1.00 96.94 98 LEU A O 1
ATOM 757 N N . GLU A 1 99 ? 43.574 -3.344 -90.623 1.00 97.12 99 GLU A N 1
ATOM 758 C CA . GLU A 1 99 ? 42.301 -4.049 -90.454 1.00 97.12 99 GLU A CA 1
ATOM 759 C C . GLU A 1 99 ? 42.375 -5.100 -89.345 1.00 97.12 99 GLU A C 1
ATOM 761 O O . GLU A 1 99 ? 41.482 -5.166 -88.501 1.00 97.12 99 GLU A O 1
ATOM 766 N N . GLY A 1 100 ? 43.445 -5.902 -89.303 1.00 97.44 100 GLY A N 1
ATOM 767 C CA . GLY A 1 100 ? 43.669 -6.873 -88.231 1.00 97.44 100 GLY A CA 1
ATOM 768 C C . GLY A 1 100 ? 43.749 -6.199 -86.861 1.00 97.44 100 GLY A C 1
ATOM 769 O O . GLY A 1 100 ? 43.102 -6.640 -85.908 1.00 97.44 100 GLY A O 1
ATOM 770 N N . ARG A 1 101 ? 44.467 -5.072 -86.775 1.00 97.69 101 ARG A N 1
ATOM 771 C CA . ARG A 1 101 ? 44.546 -4.250 -85.559 1.00 97.69 101 ARG A CA 1
ATOM 772 C C . ARG A 1 101 ? 43.195 -3.644 -85.177 1.00 97.69 101 ARG A C 1
ATOM 774 O O . ARG A 1 101 ? 42.844 -3.682 -84.003 1.00 97.69 101 ARG A O 1
ATOM 781 N N . ALA A 1 102 ? 42.431 -3.128 -86.138 1.00 96.69 102 ALA A N 1
AT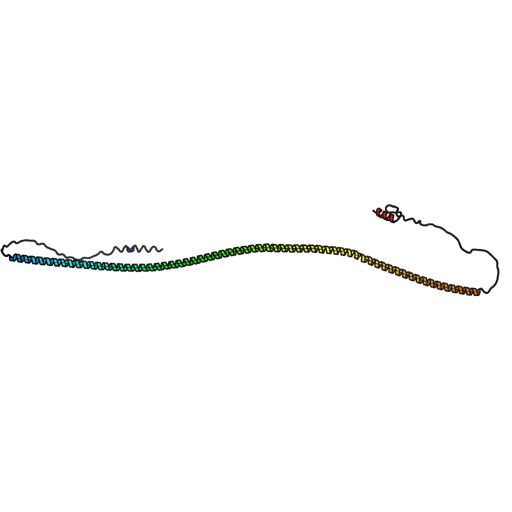OM 782 C CA . ALA A 1 102 ? 41.103 -2.566 -85.899 1.00 96.69 102 ALA A CA 1
ATOM 783 C C . ALA A 1 102 ? 40.120 -3.633 -85.390 1.00 96.69 102 ALA A C 1
ATOM 785 O O . ALA A 1 102 ? 39.391 -3.386 -84.432 1.00 96.69 102 ALA A O 1
ATOM 786 N N . ARG A 1 103 ? 40.150 -4.845 -85.965 1.00 97.69 103 ARG A N 1
ATOM 787 C CA . ARG A 1 103 ? 39.341 -5.983 -85.496 1.00 97.69 103 ARG A CA 1
ATOM 788 C C . ARG A 1 103 ? 39.723 -6.402 -84.076 1.00 97.69 103 ARG A C 1
ATOM 790 O O . ARG A 1 103 ? 38.837 -6.566 -83.244 1.00 97.69 103 ARG A O 1
ATOM 797 N N . ALA A 1 104 ? 41.018 -6.526 -83.779 1.00 97.56 104 ALA A N 1
ATOM 798 C CA . ALA A 1 104 ? 41.488 -6.868 -82.435 1.00 97.56 104 ALA A CA 1
ATOM 799 C C . ALA A 1 104 ? 41.088 -5.806 -81.396 1.00 97.56 104 ALA A C 1
ATOM 801 O O . ALA A 1 104 ? 40.597 -6.154 -80.326 1.00 97.56 104 ALA A O 1
ATOM 802 N N . ALA A 1 105 ? 41.236 -4.520 -81.729 1.00 97.25 105 ALA A N 1
ATOM 803 C CA . ALA A 1 105 ? 40.811 -3.421 -80.867 1.00 97.25 105 ALA A CA 1
ATOM 804 C C . ALA A 1 105 ? 39.286 -3.403 -80.655 1.00 97.25 105 ALA A C 1
ATOM 806 O O . ALA A 1 105 ? 38.830 -3.175 -79.539 1.00 97.25 105 ALA A O 1
ATOM 807 N N . SER A 1 106 ? 38.495 -3.689 -81.696 1.00 97.44 106 SER A N 1
ATOM 808 C CA . SER A 1 106 ? 37.033 -3.782 -81.590 1.00 97.44 106 SER A CA 1
ATOM 809 C C . SER A 1 106 ? 36.589 -4.936 -80.692 1.00 97.44 106 SER A C 1
ATOM 811 O O . SER A 1 106 ? 35.659 -4.764 -79.907 1.00 97.44 106 SER A O 1
ATOM 813 N N . GLU A 1 107 ? 37.232 -6.102 -80.783 1.00 97.88 107 GLU A N 1
ATOM 814 C CA . GLU A 1 107 ? 36.897 -7.235 -79.913 1.00 97.88 107 GLU A CA 1
ATOM 815 C C . GLU A 1 107 ? 37.314 -6.963 -78.462 1.00 97.88 107 GLU A C 1
ATOM 817 O O . GLU A 1 107 ? 36.551 -7.257 -77.545 1.00 97.88 107 GLU A O 1
ATOM 822 N N . GLN A 1 108 ? 38.467 -6.320 -78.243 1.00 98.00 108 GLN A N 1
ATOM 823 C CA . GLN A 1 108 ? 38.876 -5.860 -76.911 1.00 98.00 108 GLN A CA 1
ATOM 824 C C . GLN A 1 108 ? 37.887 -4.843 -76.327 1.00 98.00 108 GLN A C 1
ATOM 826 O O . GLN A 1 108 ? 37.528 -4.947 -75.157 1.00 98.00 108 GLN A O 1
ATOM 831 N N . ALA A 1 109 ? 37.403 -3.890 -77.129 1.00 97.00 109 ALA A N 1
ATOM 832 C CA . ALA A 1 109 ? 36.385 -2.937 -76.692 1.00 97.00 109 ALA A CA 1
ATOM 833 C C . ALA A 1 109 ? 35.084 -3.650 -76.291 1.00 97.00 109 ALA A C 1
ATOM 835 O O . ALA A 1 109 ? 34.568 -3.401 -75.204 1.00 97.00 109 ALA A O 1
ATOM 836 N N . ARG A 1 110 ? 34.614 -4.604 -77.106 1.00 98.00 110 ARG A N 1
ATOM 837 C CA . ARG A 1 110 ? 33.415 -5.407 -76.817 1.00 98.00 110 ARG A CA 1
ATOM 838 C C . ARG A 1 110 ? 33.555 -6.225 -75.529 1.00 98.00 110 ARG A C 1
ATOM 840 O O . ARG A 1 110 ? 32.610 -6.320 -74.749 1.00 98.00 110 ARG A O 1
ATOM 847 N N . GLN A 1 111 ? 34.733 -6.803 -75.288 1.00 97.88 111 GLN A N 1
ATOM 848 C CA . GLN A 1 111 ? 35.031 -7.534 -74.052 1.00 97.88 111 GLN A CA 1
ATOM 849 C C . GLN A 1 111 ? 34.963 -6.609 -72.833 1.00 97.88 111 GLN A C 1
ATOM 851 O O . GLN A 1 111 ? 34.220 -6.899 -71.896 1.00 97.88 111 GLN A O 1
ATOM 856 N N . LEU A 1 112 ? 35.645 -5.461 -72.880 1.00 97.56 112 LEU A N 1
ATOM 857 C CA . LEU A 1 112 ? 35.626 -4.476 -71.796 1.00 97.56 112 LEU A CA 1
ATOM 858 C C . LEU A 1 112 ? 34.221 -3.913 -71.537 1.00 97.56 112 LEU A C 1
ATOM 860 O O . LEU A 1 112 ? 33.853 -3.686 -70.386 1.00 97.56 112 LEU A O 1
ATOM 864 N N . GLU A 1 113 ? 33.413 -3.712 -72.581 1.00 97.69 113 GLU A N 1
ATOM 865 C CA . GLU A 1 113 ? 32.008 -3.316 -72.443 1.00 97.69 113 GLU A CA 1
ATOM 866 C C . GLU A 1 113 ? 31.190 -4.383 -71.707 1.00 97.69 113 GLU A C 1
ATOM 868 O O . GLU A 1 113 ? 30.476 -4.048 -70.761 1.00 97.69 113 GLU A O 1
ATOM 873 N N . SER A 1 114 ? 31.351 -5.662 -72.063 1.00 98.00 114 SER A N 1
ATOM 874 C CA . SER A 1 114 ? 30.655 -6.765 -71.388 1.00 98.00 114 SER A CA 1
ATOM 875 C C . SER A 1 114 ? 31.078 -6.932 -69.922 1.00 98.00 114 SER A C 1
ATOM 877 O O . SER A 1 114 ? 30.234 -7.149 -69.052 1.00 98.00 114 SER A O 1
ATOM 879 N N . GLU A 1 115 ? 32.368 -6.757 -69.617 1.00 97.94 115 GLU A N 1
ATOM 880 C CA . GLU A 1 115 ? 32.887 -6.784 -68.245 1.00 97.94 115 GLU A CA 1
ATOM 881 C C . GLU A 1 115 ? 32.352 -5.604 -67.429 1.00 97.94 115 GLU A C 1
ATOM 883 O O . GLU A 1 115 ? 31.921 -5.779 -66.286 1.00 97.94 115 GLU A O 1
ATOM 888 N N . ARG A 1 116 ? 32.311 -4.403 -68.023 1.00 97.94 116 ARG A N 1
ATOM 889 C CA . ARG A 1 116 ? 31.718 -3.214 -67.399 1.00 97.94 116 ARG A CA 1
ATOM 890 C C . ARG A 1 116 ? 30.240 -3.439 -67.083 1.00 97.94 116 ARG A C 1
ATOM 892 O O . ARG A 1 116 ? 29.803 -3.089 -65.990 1.00 97.94 116 ARG A O 1
ATOM 899 N N . GLU A 1 117 ? 29.474 -4.001 -68.014 1.00 98.06 117 GLU A N 1
ATOM 900 C CA . GLU A 1 117 ? 28.050 -4.297 -67.814 1.00 98.06 117 GLU A CA 1
ATOM 901 C C . GLU A 1 117 ? 27.826 -5.340 -66.715 1.00 98.06 117 GLU A C 1
ATOM 903 O O . GLU A 1 117 ? 26.974 -5.135 -65.849 1.00 98.06 117 GLU A O 1
ATOM 908 N N . ALA A 1 118 ? 28.623 -6.412 -66.686 1.00 97.88 118 ALA A N 1
ATOM 909 C CA . ALA A 1 118 ? 28.563 -7.419 -65.629 1.00 97.88 118 ALA A CA 1
ATOM 910 C C . ALA A 1 118 ? 28.880 -6.818 -64.247 1.00 97.88 118 ALA A C 1
ATOM 912 O O . ALA A 1 118 ? 28.138 -7.041 -63.287 1.00 97.88 118 ALA A O 1
ATOM 913 N N . LEU A 1 119 ? 29.928 -5.991 -64.149 1.00 97.94 119 LEU A N 1
ATOM 914 C CA . LEU A 1 119 ? 30.261 -5.269 -62.917 1.00 97.94 119 LEU A CA 1
ATOM 915 C C . LEU A 1 119 ? 29.153 -4.295 -62.510 1.00 97.94 119 LEU A C 1
ATOM 917 O O . LEU A 1 119 ? 28.829 -4.189 -61.330 1.00 97.94 119 LEU A O 1
ATOM 921 N N . GLN A 1 120 ? 28.535 -3.605 -63.469 1.00 98.06 120 GLN A N 1
ATOM 922 C CA . GLN A 1 120 ? 27.433 -2.688 -63.193 1.00 98.06 120 GLN A CA 1
ATOM 923 C C . GLN A 1 120 ? 26.205 -3.422 -62.638 1.00 98.06 120 GLN A C 1
ATOM 925 O O . GLN A 1 120 ? 25.609 -2.943 -61.674 1.00 98.06 120 GLN A O 1
ATOM 930 N N . GLN A 1 121 ? 25.861 -4.590 -63.187 1.00 98.19 121 GLN A N 1
ATOM 931 C CA . GLN A 1 121 ? 24.783 -5.440 -62.668 1.00 98.19 121 GLN A CA 1
ATOM 932 C C . GLN A 1 121 ? 25.110 -5.987 -61.272 1.00 98.19 121 GLN A C 1
ATOM 934 O O . GLN A 1 121 ? 24.260 -5.990 -60.381 1.00 98.19 121 GLN A O 1
ATOM 939 N N . GLN A 1 122 ? 26.356 -6.411 -61.044 1.00 98.12 122 GLN A N 1
ATOM 940 C CA . GLN A 1 122 ? 26.793 -6.859 -59.724 1.00 98.12 122 GLN A CA 1
ATOM 941 C C . GLN A 1 122 ? 26.687 -5.726 -58.692 1.00 98.12 122 GLN A C 1
ATOM 943 O O . GLN A 1 122 ? 26.139 -5.927 -57.606 1.00 98.12 122 GLN A O 1
ATOM 948 N N . HIS A 1 123 ? 27.166 -4.526 -59.032 1.00 98.06 123 HIS A N 1
ATOM 949 C CA . HIS A 1 123 ? 27.070 -3.358 -58.161 1.00 98.06 123 HIS A CA 1
ATOM 950 C C . HIS A 1 123 ? 25.617 -2.937 -57.917 1.00 98.06 123 HIS A C 1
ATOM 952 O O . HIS A 1 123 ? 25.289 -2.591 -56.785 1.00 98.06 123 HIS A O 1
ATOM 958 N N . SER A 1 124 ? 24.728 -2.994 -58.918 1.00 98.31 124 SER A N 1
ATOM 959 C CA . SER A 1 124 ? 23.315 -2.646 -58.712 1.00 98.31 124 SER A CA 1
ATOM 960 C C . SER A 1 124 ? 22.640 -3.595 -57.725 1.00 98.31 124 SER A C 1
ATOM 962 O O . SER A 1 124 ? 21.997 -3.136 -56.786 1.00 98.31 124 SER A O 1
ATOM 964 N N . VAL A 1 125 ? 22.866 -4.907 -57.862 1.00 98.31 125 VAL A N 1
ATOM 965 C CA . VAL A 1 125 ? 22.339 -5.904 -56.915 1.00 98.31 125 VAL A CA 1
ATOM 966 C C . VAL A 1 125 ? 22.915 -5.692 -55.514 1.00 98.31 125 VAL A C 1
ATOM 968 O O . VAL A 1 125 ? 22.180 -5.766 -54.531 1.00 98.31 125 VAL A O 1
ATOM 971 N N . GLN A 1 126 ? 24.210 -5.383 -55.400 1.00 98.31 126 GLN A N 1
ATOM 972 C CA . GLN A 1 126 ? 24.839 -5.098 -54.108 1.00 98.31 126 GLN A CA 1
ATOM 973 C C . GLN A 1 126 ? 24.245 -3.847 -53.444 1.00 98.31 126 GLN A C 1
ATOM 975 O O . GLN A 1 126 ? 23.976 -3.856 -52.242 1.00 98.31 126 GLN A O 1
ATOM 980 N N . VAL A 1 127 ? 24.012 -2.781 -54.213 1.00 98.56 127 VAL A N 1
ATOM 981 C CA . VAL A 1 127 ? 23.366 -1.556 -53.723 1.00 98.56 127 VAL A CA 1
ATOM 982 C C . VAL A 1 127 ? 21.940 -1.845 -53.263 1.00 98.56 127 VAL A C 1
ATOM 984 O O . VAL A 1 127 ? 21.564 -1.417 -52.172 1.00 98.56 127 VAL A O 1
ATOM 987 N N . ASP A 1 128 ? 21.164 -2.609 -54.033 1.00 98.56 128 ASP A N 1
ATOM 988 C CA . ASP A 1 128 ? 19.801 -2.989 -53.654 1.00 98.56 128 ASP A CA 1
ATOM 989 C C . ASP A 1 128 ? 19.785 -3.853 -52.388 1.00 98.56 128 ASP A C 1
ATOM 991 O O . ASP A 1 128 ? 18.980 -3.618 -51.486 1.00 98.56 128 ASP A O 1
ATOM 995 N N . GLN A 1 129 ? 20.722 -4.795 -52.257 1.00 98.44 129 GLN A N 1
ATOM 996 C CA . GLN A 1 129 ? 20.861 -5.615 -51.056 1.00 98.44 129 GLN A CA 1
ATOM 997 C C . GLN A 1 129 ? 21.178 -4.763 -49.818 1.00 98.44 129 GLN A C 1
ATOM 999 O O . GLN A 1 129 ? 20.527 -4.919 -48.782 1.00 98.44 129 GLN A O 1
ATOM 1004 N N . LEU A 1 130 ? 22.128 -3.828 -49.925 1.00 98.50 130 LEU A N 1
ATOM 1005 C CA . LEU A 1 130 ? 22.465 -2.901 -48.840 1.00 98.50 130 LEU A CA 1
ATOM 1006 C C . LEU A 1 130 ? 21.300 -1.965 -48.507 1.00 98.50 130 LEU A C 1
ATOM 1008 O O . LEU A 1 130 ? 21.047 -1.687 -47.335 1.00 98.50 130 LEU A O 1
ATOM 1012 N N . ARG A 1 131 ? 20.552 -1.512 -49.515 1.00 98.69 131 ARG A N 1
ATOM 1013 C CA . ARG A 1 131 ? 19.363 -0.678 -49.325 1.00 98.69 131 ARG A CA 1
ATOM 1014 C C . ARG A 1 131 ? 18.274 -1.426 -48.561 1.00 98.69 131 ARG A C 1
ATOM 1016 O O . ARG A 1 131 ? 17.734 -0.879 -47.603 1.00 98.69 131 ARG A O 1
ATOM 1023 N N . MET A 1 132 ? 17.983 -2.671 -48.938 1.00 98.38 132 MET A N 1
ATOM 1024 C CA . MET A 1 132 ? 17.014 -3.512 -48.228 1.00 98.38 132 MET A CA 1
ATOM 1025 C C . MET A 1 132 ? 17.475 -3.822 -46.797 1.00 98.38 132 MET A C 1
ATOM 1027 O O . MET A 1 132 ? 16.669 -3.768 -45.867 1.00 98.38 132 MET A O 1
ATOM 1031 N N . GLN A 1 133 ? 18.772 -4.081 -46.592 1.00 98.44 133 GLN A N 1
ATOM 1032 C CA . GLN A 1 133 ? 19.343 -4.264 -45.256 1.00 98.44 133 GLN A CA 1
ATOM 1033 C C . GLN A 1 133 ? 19.188 -2.997 -44.401 1.00 98.44 133 GLN A C 1
ATOM 1035 O O . GLN A 1 133 ? 18.752 -3.085 -43.252 1.00 98.44 133 GLN A O 1
ATOM 1040 N N . GLY A 1 134 ? 19.475 -1.822 -44.971 1.00 98.38 134 GLY A N 1
ATOM 1041 C CA . GLY A 1 134 ? 19.266 -0.528 -44.322 1.00 98.38 134 GLY A CA 1
ATOM 1042 C C . GLY A 1 134 ? 17.809 -0.326 -43.909 1.00 98.38 134 GLY A C 1
ATOM 1043 O O . GLY A 1 134 ? 17.532 -0.072 -42.740 1.00 98.38 134 GLY A O 1
ATOM 1044 N N . GLN A 1 135 ? 16.867 -0.560 -44.826 1.00 98.62 135 GLN A N 1
ATOM 1045 C CA . GLN A 1 135 ? 15.430 -0.456 -44.548 1.00 98.62 135 GLN A CA 1
ATOM 1046 C C . GLN A 1 135 ? 14.965 -1.411 -43.440 1.00 98.62 135 GLN A C 1
ATOM 1048 O O . GLN A 1 135 ? 14.159 -1.023 -42.593 1.00 98.62 135 GLN A O 1
ATOM 1053 N N . SER A 1 136 ? 15.476 -2.645 -43.415 1.00 98.50 136 SER A N 1
ATOM 1054 C CA . SER A 1 136 ? 15.148 -3.623 -42.371 1.00 98.50 136 SER A CA 1
ATOM 1055 C C . SER A 1 136 ? 15.648 -3.176 -40.996 1.00 98.50 136 SER A C 1
ATOM 1057 O O . SER A 1 136 ? 14.908 -3.265 -40.015 1.00 98.50 136 SER A O 1
ATOM 1059 N N . VAL A 1 137 ? 16.887 -2.683 -40.909 1.00 98.56 137 VAL A N 1
ATOM 1060 C CA . VAL A 1 137 ? 17.463 -2.188 -39.648 1.00 98.56 137 VAL A CA 1
ATOM 1061 C C . VAL A 1 137 ? 16.743 -0.921 -39.184 1.00 98.56 137 VAL A C 1
ATOM 1063 O O . VAL A 1 137 ? 16.418 -0.796 -38.006 1.00 98.56 137 VAL A O 1
ATOM 1066 N N . GLU A 1 138 ? 16.414 -0.008 -40.096 1.00 98.50 138 GLU A N 1
ATOM 1067 C CA . GLU A 1 138 ? 15.626 1.189 -39.787 1.00 98.50 138 GLU A CA 1
ATOM 1068 C C . GLU A 1 138 ? 14.214 0.847 -39.294 1.00 98.50 138 GLU A C 1
ATOM 1070 O O . GLU A 1 138 ? 13.704 1.493 -38.375 1.00 98.50 138 GLU A O 1
ATOM 1075 N N . ALA A 1 139 ? 13.572 -0.172 -39.875 1.00 98.56 139 ALA A N 1
ATOM 1076 C CA . ALA A 1 139 ? 12.276 -0.662 -39.418 1.00 98.56 139 ALA A CA 1
ATOM 1077 C C . ALA A 1 139 ? 12.356 -1.262 -38.010 1.00 98.56 139 ALA A C 1
ATOM 1079 O O . ALA A 1 139 ? 11.553 -0.889 -37.152 1.00 98.56 139 ALA A O 1
ATOM 1080 N N . ALA A 1 140 ? 13.356 -2.109 -37.750 1.00 98.50 140 ALA A N 1
ATOM 1081 C CA . ALA A 1 140 ? 13.603 -2.666 -36.422 1.00 98.50 140 ALA A CA 1
ATOM 1082 C C . ALA A 1 140 ? 13.868 -1.559 -35.388 1.00 98.50 140 ALA A C 1
ATOM 1084 O O . ALA A 1 140 ? 13.264 -1.552 -34.319 1.00 98.50 140 ALA A O 1
ATOM 1085 N N . LEU A 1 141 ? 14.682 -0.556 -35.734 1.00 98.62 141 LEU A N 1
ATOM 1086 C CA . LEU A 1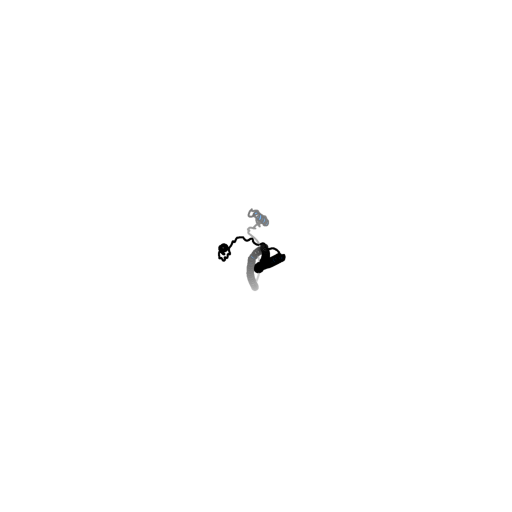 141 ? 14.963 0.584 -34.861 1.00 98.62 141 LEU A CA 1
ATOM 1087 C C . LEU A 1 141 ? 13.706 1.415 -34.561 1.00 98.62 141 LEU A C 1
ATOM 1089 O O . LEU A 1 141 ? 13.538 1.893 -33.439 1.00 98.62 141 LEU A O 1
ATOM 1093 N N . ARG A 1 142 ? 12.812 1.604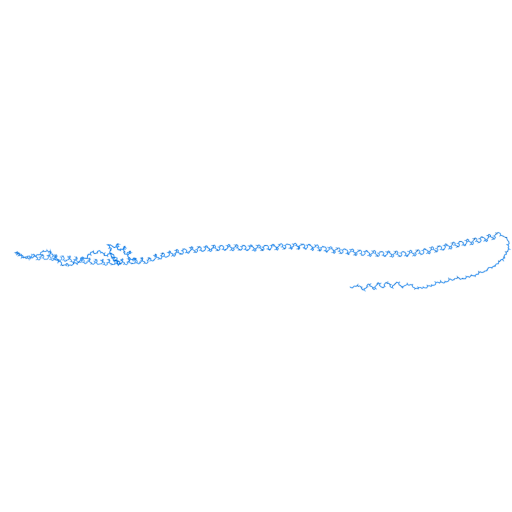 -35.541 1.00 98.62 142 ARG A N 1
ATOM 1094 C CA . ARG A 1 142 ? 11.521 2.277 -35.316 1.00 98.62 142 ARG A CA 1
ATOM 1095 C C . ARG A 1 142 ? 10.641 1.501 -34.339 1.00 98.62 142 ARG A C 1
ATOM 1097 O O . ARG A 1 142 ? 10.083 2.119 -33.436 1.00 98.62 142 ARG A O 1
ATOM 1104 N N . MET A 1 143 ? 10.551 0.180 -34.493 1.00 98.50 143 MET A N 1
ATOM 1105 C CA . MET A 1 143 ? 9.793 -0.670 -33.571 1.00 98.50 143 MET A CA 1
ATOM 1106 C C . MET A 1 143 ? 10.381 -0.639 -32.158 1.00 98.50 143 MET A C 1
ATOM 1108 O O . MET A 1 143 ? 9.635 -0.447 -31.204 1.00 98.50 143 MET A O 1
ATOM 1112 N N . GLU A 1 144 ? 11.705 -0.725 -32.022 1.00 98.25 144 GLU A N 1
ATOM 1113 C CA . GLU A 1 144 ? 12.383 -0.669 -30.722 1.00 98.25 144 GLU A CA 1
ATOM 1114 C C . GLU A 1 144 ? 12.149 0.674 -30.016 1.00 98.25 144 GLU A C 1
ATOM 1116 O O . GLU A 1 144 ? 11.844 0.728 -28.827 1.00 98.25 144 GLU A O 1
ATOM 1121 N N . ARG A 1 145 ? 12.209 1.788 -30.759 1.00 98.44 145 ARG A N 1
ATOM 1122 C CA . ARG A 1 145 ? 11.888 3.120 -30.219 1.00 98.44 145 ARG A CA 1
ATOM 1123 C C . ARG A 1 145 ? 10.443 3.211 -29.734 1.00 98.44 145 ARG A C 1
ATOM 1125 O O . ARG A 1 145 ? 10.196 3.807 -28.685 1.00 98.44 145 ARG A O 1
ATOM 1132 N N . GLN A 1 146 ? 9.500 2.637 -30.481 1.00 98.38 146 GLN A N 1
ATOM 1133 C CA . GLN A 1 146 ? 8.103 2.585 -30.064 1.00 98.38 146 GLN A CA 1
ATOM 1134 C C . GLN A 1 146 ? 7.946 1.735 -28.796 1.00 98.38 146 GLN A C 1
ATOM 1136 O O . GLN A 1 146 ? 7.381 2.225 -27.818 1.00 98.38 146 GLN A O 1
ATOM 1141 N N . ALA A 1 147 ? 8.518 0.530 -28.761 1.00 98.38 147 ALA A N 1
ATOM 1142 C CA . ALA A 1 147 ? 8.488 -0.349 -27.594 1.00 98.38 147 ALA A CA 1
ATOM 1143 C C . ALA A 1 147 ? 9.086 0.331 -26.350 1.00 98.38 147 ALA A C 1
ATOM 1145 O O . ALA A 1 147 ? 8.451 0.370 -25.298 1.00 98.38 147 ALA A O 1
ATOM 1146 N N . ALA A 1 148 ? 10.245 0.984 -26.478 1.00 98.44 148 ALA A N 1
ATOM 1147 C CA . ALA A 1 148 ? 10.860 1.742 -25.390 1.00 98.44 148 ALA A CA 1
ATOM 1148 C C . ALA A 1 148 ? 9.957 2.882 -24.878 1.00 98.44 148 ALA A C 1
ATOM 1150 O O . ALA A 1 148 ? 9.890 3.144 -23.674 1.00 98.44 148 ALA A O 1
ATOM 1151 N N . SER A 1 149 ? 9.231 3.559 -25.775 1.00 98.44 149 SER A N 1
ATOM 1152 C CA . SER A 1 149 ? 8.268 4.595 -25.385 1.00 98.44 149 SER A CA 1
ATOM 1153 C C . SER A 1 149 ? 7.055 4.020 -24.641 1.00 98.44 149 SER A C 1
ATOM 1155 O O . SER A 1 149 ? 6.591 4.609 -23.661 1.00 98.44 149 SER A O 1
ATOM 1157 N N . GLU A 1 150 ? 6.579 2.843 -25.052 1.00 98.56 150 GLU A N 1
ATOM 1158 C CA . GLU A 1 150 ? 5.482 2.130 -24.400 1.00 98.56 150 GLU A CA 1
ATOM 1159 C C . GLU A 1 150 ? 5.889 1.643 -23.006 1.00 98.56 150 GLU A C 1
ATOM 1161 O O . GLU A 1 150 ? 5.137 1.851 -22.052 1.00 98.56 150 GLU A O 1
ATOM 1166 N N . GLU A 1 151 ? 7.092 1.085 -22.857 1.00 98.50 151 GLU A N 1
ATOM 1167 C CA . GLU A 1 151 ? 7.650 0.687 -21.560 1.00 98.50 151 GLU A CA 1
ATOM 1168 C C . GLU A 1 151 ? 7.848 1.889 -20.632 1.00 98.50 151 GLU A C 1
ATOM 1170 O O . GLU A 1 151 ? 7.470 1.836 -19.461 1.00 98.50 151 GLU A O 1
ATOM 1175 N N . LYS A 1 152 ? 8.325 3.029 -21.150 1.00 98.62 152 LYS A N 1
ATOM 1176 C CA . LYS A 1 152 ? 8.406 4.273 -20.370 1.00 98.62 152 LYS A CA 1
ATOM 1177 C C . LYS A 1 152 ? 7.031 4.714 -19.857 1.00 98.62 152 LYS A C 1
ATOM 1179 O O . LYS A 1 152 ? 6.910 5.140 -18.708 1.00 98.62 152 LYS A O 1
ATOM 1184 N N . ARG A 1 153 ? 5.985 4.598 -20.682 1.00 98.69 153 ARG A N 1
ATOM 1185 C CA . ARG A 1 153 ? 4.605 4.910 -20.279 1.00 98.69 153 ARG A CA 1
ATOM 1186 C C . ARG A 1 153 ? 4.092 3.926 -19.221 1.00 98.69 153 ARG A C 1
ATOM 1188 O O . ARG A 1 153 ? 3.480 4.368 -18.252 1.00 98.69 153 ARG A O 1
ATOM 1195 N N . LYS A 1 154 ? 4.354 2.622 -19.374 1.00 98.69 154 LYS A N 1
ATOM 1196 C CA . LYS A 1 154 ? 3.995 1.594 -18.377 1.00 98.69 154 LYS A CA 1
ATOM 1197 C C . LYS A 1 154 ? 4.700 1.840 -17.043 1.00 98.69 154 LYS A C 1
ATOM 1199 O O . LYS A 1 154 ? 4.051 1.793 -16.004 1.00 98.69 154 LYS A O 1
ATOM 1204 N N . LEU A 1 155 ? 5.990 2.180 -17.066 1.00 98.56 155 LEU A N 1
ATOM 1205 C CA . LEU A 1 155 ? 6.748 2.528 -15.865 1.00 98.56 155 LEU A CA 1
ATOM 1206 C C . LEU A 1 155 ? 6.146 3.745 -15.156 1.00 98.56 155 LEU A C 1
ATOM 1208 O O . LEU A 1 155 ? 5.948 3.703 -13.946 1.00 98.56 155 LEU A O 1
ATOM 1212 N N . ALA A 1 156 ? 5.799 4.801 -15.896 1.00 98.62 156 ALA A N 1
ATOM 1213 C CA . ALA A 1 156 ? 5.148 5.977 -15.320 1.00 98.62 156 ALA A CA 1
ATOM 1214 C C . ALA A 1 156 ? 3.790 5.630 -14.679 1.00 98.62 156 ALA A C 1
ATOM 1216 O O . ALA A 1 156 ? 3.480 6.102 -13.588 1.00 98.62 156 ALA A O 1
ATOM 1217 N N . GLN A 1 157 ? 2.996 4.762 -15.314 1.00 98.56 157 GLN A N 1
ATOM 1218 C CA . GLN A 1 157 ? 1.735 4.274 -14.744 1.00 98.56 157 GLN A CA 1
ATOM 1219 C C . GLN A 1 157 ? 1.950 3.461 -13.471 1.00 98.56 157 GLN A C 1
ATOM 1221 O O . GLN A 1 157 ? 1.245 3.674 -12.489 1.00 98.56 157 GLN A O 1
ATOM 1226 N N . LEU A 1 158 ? 2.940 2.568 -13.466 1.00 98.62 158 LEU A N 1
ATOM 1227 C CA . LEU A 1 158 ? 3.275 1.771 -12.293 1.00 98.62 158 LEU A CA 1
ATOM 1228 C C . LEU A 1 158 ? 3.763 2.651 -11.140 1.00 98.62 158 LEU A C 1
ATOM 1230 O O . LEU A 1 158 ? 3.371 2.435 -9.998 1.00 98.62 158 LEU A O 1
ATOM 1234 N N . GLN A 1 159 ? 4.568 3.674 -11.434 1.00 98.56 159 GLN A N 1
ATOM 1235 C CA . GLN A 1 159 ? 4.977 4.665 -10.444 1.00 98.56 159 GLN A CA 1
ATOM 1236 C C . GLN A 1 159 ? 3.754 5.359 -9.843 1.00 98.56 159 GLN A C 1
ATOM 1238 O O . GLN A 1 159 ? 3.639 5.416 -8.623 1.00 98.56 159 GLN A O 1
ATOM 1243 N N . VAL A 1 160 ? 2.815 5.838 -10.661 1.00 98.69 160 VAL A N 1
ATOM 1244 C CA . VAL A 1 160 ? 1.583 6.471 -10.165 1.00 98.69 160 VAL A CA 1
ATOM 1245 C C . VAL A 1 160 ? 0.765 5.505 -9.301 1.00 98.69 160 VAL A C 1
ATOM 1247 O O . VAL A 1 160 ? 0.383 5.875 -8.192 1.00 98.69 160 VAL A O 1
ATOM 1250 N N . ALA A 1 161 ? 0.561 4.265 -9.751 1.00 98.50 161 ALA A N 1
ATOM 1251 C CA . ALA A 1 161 ? -0.166 3.244 -8.996 1.00 98.50 161 ALA A CA 1
ATOM 1252 C C . ALA A 1 161 ? 0.508 2.920 -7.651 1.00 98.50 161 ALA A C 1
ATOM 1254 O O . ALA A 1 161 ? -0.166 2.801 -6.632 1.00 98.50 161 ALA A O 1
ATOM 1255 N N . TYR A 1 162 ? 1.842 2.842 -7.619 1.00 98.44 162 TYR A N 1
ATOM 1256 C CA . TYR A 1 162 ? 2.600 2.631 -6.385 1.00 98.44 162 TYR A CA 1
ATOM 1257 C C . TYR A 1 162 ? 2.409 3.784 -5.391 1.00 98.44 162 TYR A C 1
ATOM 1259 O O . TYR A 1 162 ? 2.136 3.548 -4.215 1.00 98.44 162 TYR A O 1
ATOM 1267 N N . HIS A 1 163 ? 2.506 5.036 -5.856 1.00 98.56 163 HIS A N 1
ATOM 1268 C CA . HIS A 1 163 ? 2.283 6.201 -4.995 1.00 98.56 163 HIS A CA 1
ATOM 1269 C C . HIS A 1 163 ? 0.841 6.253 -4.473 1.00 98.56 163 HIS A C 1
ATOM 1271 O O . HIS A 1 163 ? 0.637 6.602 -3.313 1.00 98.56 163 HIS A O 1
ATOM 1277 N N . GLN A 1 164 ? -0.146 5.885 -5.297 1.00 98.50 164 GLN A N 1
ATOM 1278 C CA . GLN A 1 164 ? -1.551 5.794 -4.885 1.00 98.50 164 GLN A CA 1
ATOM 1279 C C . GLN A 1 164 ? -1.747 4.743 -3.793 1.00 98.50 164 GLN A C 1
ATOM 1281 O O . GLN A 1 164 ? -2.276 5.069 -2.735 1.00 98.50 164 GLN A O 1
ATOM 1286 N N . LEU A 1 165 ? -1.235 3.526 -3.992 1.00 98.44 165 LEU A N 1
ATOM 1287 C CA . LEU A 1 165 ? -1.326 2.455 -2.999 1.00 98.44 165 LEU A CA 1
ATOM 1288 C C . LEU A 1 165 ? -0.670 2.858 -1.671 1.00 98.44 165 LEU A C 1
ATOM 1290 O O . LEU A 1 165 ? -1.202 2.591 -0.596 1.00 98.44 165 LEU A O 1
ATOM 1294 N N . PHE A 1 166 ? 0.478 3.536 -1.737 1.00 98.19 166 PHE A N 1
ATOM 1295 C CA . PHE A 1 166 ? 1.162 4.027 -0.545 1.00 98.19 166 PHE A CA 1
ATOM 1296 C C . PHE A 1 166 ? 0.324 5.070 0.212 1.00 98.19 166 PHE A C 1
ATOM 1298 O O . PHE A 1 166 ? 0.218 5.007 1.436 1.00 98.19 166 PHE A O 1
ATOM 1305 N N . GLN A 1 167 ? -0.313 6.001 -0.507 1.00 97.94 167 GLN A N 1
ATOM 1306 C CA . GLN A 1 167 ? -1.216 6.991 0.087 1.00 97.94 167 GLN A CA 1
ATOM 1307 C C . GLN A 1 167 ? -2.464 6.338 0.688 1.00 97.94 167 GLN A C 1
ATOM 1309 O O . GLN A 1 167 ? -2.858 6.684 1.798 1.00 97.94 167 GLN A O 1
ATOM 1314 N N . GLU A 1 168 ? -3.078 5.384 -0.011 1.00 97.88 168 GLU A N 1
ATOM 1315 C CA . GLU A 1 168 ? -4.232 4.627 0.485 1.00 97.88 168 GLU A CA 1
ATOM 1316 C C . GLU A 1 168 ? -3.892 3.855 1.760 1.00 97.88 168 GLU A C 1
ATOM 1318 O O . GLU A 1 168 ? -4.653 3.899 2.726 1.00 97.88 168 GLU A O 1
ATOM 1323 N N . TYR A 1 169 ? -2.724 3.212 1.799 1.00 96.62 169 TYR A N 1
ATOM 1324 C CA . TYR A 1 169 ? -2.238 2.497 2.973 1.00 96.62 169 TYR A CA 1
ATOM 1325 C C . TYR A 1 169 ? -2.010 3.431 4.171 1.00 96.62 169 TYR A C 1
ATOM 1327 O O . TYR A 1 169 ? -2.491 3.153 5.270 1.00 96.62 169 TYR A O 1
ATOM 1335 N N . ASP A 1 170 ? -1.336 4.566 3.968 1.00 97.12 170 ASP A N 1
ATOM 1336 C CA . ASP A 1 170 ? -1.108 5.562 5.023 1.00 97.12 170 ASP A CA 1
ATOM 1337 C C . ASP A 1 170 ? -2.433 6.158 5.537 1.00 97.12 170 ASP A C 1
ATOM 1339 O O . ASP A 1 170 ? -2.671 6.247 6.745 1.00 97.12 170 ASP A O 1
ATOM 1343 N N . ASN A 1 171 ? -3.358 6.478 4.628 1.00 96.06 171 ASN A N 1
ATOM 1344 C CA . ASN A 1 171 ? -4.700 6.947 4.973 1.00 96.06 171 ASN A CA 1
ATOM 1345 C C . ASN A 1 171 ? -5.502 5.892 5.745 1.00 96.06 171 ASN A C 1
ATOM 1347 O O . ASN A 1 171 ? -6.212 6.235 6.697 1.00 96.06 171 ASN A O 1
ATOM 1351 N N . HIS A 1 172 ? -5.381 4.617 5.368 1.00 95.81 172 HIS A N 1
ATOM 1352 C CA . HIS A 1 172 ? -6.016 3.506 6.067 1.00 95.81 172 HIS A CA 1
ATOM 1353 C C . HIS A 1 172 ? -5.465 3.359 7.488 1.00 95.81 172 HIS A C 1
ATOM 1355 O O . HIS A 1 172 ? -6.251 3.266 8.430 1.00 95.81 172 HIS A O 1
ATOM 1361 N N . ILE A 1 173 ? -4.141 3.407 7.674 1.00 94.38 173 ILE A N 1
ATOM 1362 C CA . ILE A 1 173 ? -3.521 3.380 9.008 1.00 94.38 173 ILE A CA 1
ATOM 1363 C C . ILE A 1 173 ? -4.040 4.541 9.856 1.00 94.38 173 ILE A C 1
ATOM 1365 O O . ILE A 1 173 ? -4.517 4.317 10.969 1.00 94.38 173 ILE A O 1
ATOM 1369 N N . LYS A 1 174 ? -4.002 5.769 9.324 1.00 94.94 174 LYS A N 1
ATOM 1370 C CA . LYS A 1 174 ? -4.459 6.973 10.034 1.00 94.94 174 LYS A CA 1
ATOM 1371 C C . LYS A 1 174 ? -5.935 6.885 10.419 1.00 94.94 174 LYS A C 1
ATOM 1373 O O . LYS A 1 174 ? -6.278 7.134 11.573 1.00 94.94 174 LYS A O 1
ATOM 1378 N N . SER A 1 175 ? -6.807 6.485 9.492 1.00 93.38 175 SER A N 1
ATOM 1379 C CA . SER A 1 175 ? -8.240 6.315 9.776 1.00 93.38 175 SER A CA 1
ATOM 1380 C C . SER A 1 175 ? -8.511 5.182 10.757 1.00 93.38 175 SER A C 1
ATOM 1382 O O . SER A 1 175 ? -9.372 5.325 11.622 1.00 93.38 175 SER A O 1
ATOM 1384 N N . SER A 1 176 ? -7.784 4.068 10.656 1.00 92.94 176 SER A N 1
ATOM 1385 C CA . SER A 1 176 ? -7.935 2.934 11.566 1.00 92.94 176 SER A CA 1
ATOM 1386 C C . SER A 1 176 ? -7.517 3.304 12.988 1.00 92.94 176 SER A C 1
ATOM 1388 O O . SER A 1 176 ? -8.251 3.000 13.924 1.00 92.94 176 SER A O 1
ATOM 1390 N N . LEU A 1 177 ? -6.383 3.991 13.164 1.00 88.75 177 LEU A N 1
ATOM 1391 C CA . LEU A 1 177 ? -5.927 4.466 14.474 1.00 88.75 177 LEU A CA 1
ATOM 1392 C C . LEU A 1 177 ? -6.922 5.453 15.080 1.00 88.75 177 LEU A C 1
ATOM 1394 O O . LEU A 1 177 ? -7.456 5.185 16.150 1.00 88.75 177 LEU A O 1
ATOM 1398 N N . VAL A 1 178 ? -7.259 6.530 14.365 1.00 88.00 178 VAL A N 1
ATOM 1399 C CA . VAL A 1 178 ? -8.181 7.559 14.876 1.00 88.00 178 VAL A CA 1
ATOM 1400 C C . VAL A 1 178 ? -9.580 6.983 15.115 1.00 88.00 178 VAL A C 1
ATOM 1402 O O . VAL A 1 178 ? -10.232 7.301 16.109 1.00 88.00 178 VAL A O 1
ATOM 1405 N N . GLY A 1 179 ? -10.058 6.112 14.225 1.00 87.06 179 GLY A N 1
ATOM 1406 C CA . GLY A 1 179 ? -11.341 5.431 14.372 1.00 87.06 179 GLY A CA 1
ATOM 1407 C C . GLY A 1 179 ? -11.361 4.472 15.563 1.00 87.06 179 GLY A C 1
ATOM 1408 O O . GLY A 1 179 ? -12.341 4.444 16.306 1.00 87.06 179 GLY A O 1
ATOM 1409 N N . SER A 1 180 ? -10.282 3.716 15.775 1.00 86.50 180 SER A N 1
ATOM 1410 C CA . SER A 1 180 ? -10.131 2.815 16.919 1.00 86.50 180 SER A CA 1
ATOM 1411 C C . SER A 1 180 ? -10.005 3.583 18.233 1.00 86.50 180 SER A C 1
ATOM 1413 O O . SER A 1 180 ? -10.647 3.213 19.211 1.00 86.50 180 SER A O 1
ATOM 1415 N N . GLU A 1 181 ? -9.224 4.662 18.271 1.00 87.69 181 GLU A N 1
ATOM 1416 C CA . GLU A 1 181 ? -9.069 5.516 19.452 1.00 87.69 181 GLU A CA 1
ATOM 1417 C C . GLU A 1 181 ? -10.385 6.188 19.836 1.00 87.69 181 GLU A C 1
ATOM 1419 O O . GLU A 1 181 ? -10.763 6.149 21.003 1.00 87.69 181 GLU A O 1
ATOM 1424 N N . ARG A 1 182 ? -11.138 6.725 18.866 1.00 88.19 182 ARG A N 1
ATOM 1425 C CA . ARG A 1 182 ? -12.473 7.289 19.121 1.00 88.19 182 ARG A CA 1
ATOM 1426 C C . ARG A 1 182 ? -13.447 6.237 19.637 1.00 88.19 182 ARG A C 1
ATOM 1428 O O . ARG A 1 182 ? -14.126 6.492 20.624 1.00 88.19 182 ARG A O 1
ATOM 1435 N N . LYS A 1 183 ? -13.496 5.051 19.018 1.00 89.00 183 LYS A N 1
ATOM 1436 C CA . LYS A 1 183 ? -14.350 3.942 19.484 1.00 89.00 183 LYS A CA 1
ATOM 1437 C C . LYS A 1 183 ? -13.980 3.503 20.898 1.00 89.00 183 LYS A C 1
ATOM 1439 O O . LYS A 1 183 ? -14.868 3.330 21.723 1.00 89.00 183 LYS A O 1
ATOM 1444 N N . ARG A 1 184 ? -12.684 3.364 21.191 1.00 89.62 184 ARG A N 1
ATOM 1445 C CA . ARG A 1 184 ? -12.185 3.011 22.525 1.00 89.62 184 ARG A CA 1
ATOM 1446 C C . ARG A 1 184 ? -12.490 4.106 23.546 1.00 89.62 184 ARG A C 1
ATOM 1448 O O . ARG A 1 184 ? -12.870 3.783 24.663 1.00 89.62 184 ARG A O 1
ATOM 1455 N N . GLY A 1 185 ? -12.355 5.374 23.161 1.00 90.56 185 GLY A N 1
ATOM 1456 C CA . GLY A 1 185 ? -12.721 6.525 23.983 1.00 90.56 185 GLY A CA 1
ATOM 1457 C C . GLY A 1 185 ? -14.209 6.532 24.322 1.00 90.56 185 GLY A C 1
ATOM 1458 O O . GLY A 1 185 ? -14.555 6.610 25.492 1.00 90.56 185 GLY A O 1
ATOM 1459 N N . MET A 1 186 ? -15.081 6.352 23.325 1.00 90.12 186 MET A N 1
ATOM 1460 C CA . MET A 1 186 ? -16.529 6.243 23.546 1.00 90.12 186 MET A CA 1
ATOM 1461 C C . MET A 1 186 ? -16.886 5.053 24.443 1.00 90.12 186 MET A C 1
ATOM 1463 O O . MET A 1 186 ? -17.590 5.237 25.424 1.00 90.12 186 MET A O 1
ATOM 1467 N N . GLN A 1 187 ? -16.336 3.862 24.179 1.00 92.69 187 GLN A N 1
ATOM 1468 C CA . GLN A 1 187 ? -16.561 2.681 25.025 1.00 92.69 187 GLN A CA 1
ATOM 1469 C C . GLN A 1 187 ? -16.101 2.893 26.472 1.00 92.69 187 GLN A C 1
ATOM 1471 O O . GLN A 1 187 ? -16.733 2.400 27.401 1.00 92.69 187 GLN A O 1
ATOM 1476 N N . LEU A 1 188 ? -14.986 3.598 26.670 1.00 94.00 188 LEU A N 1
ATOM 1477 C CA . LEU A 1 188 ? -14.469 3.908 27.997 1.00 94.00 188 LEU A CA 1
ATOM 1478 C C . LEU A 1 188 ? -15.383 4.891 28.739 1.00 94.00 188 LEU A C 1
ATOM 1480 O O . LEU A 1 188 ? -15.620 4.698 29.927 1.00 94.00 188 LEU A O 1
ATOM 1484 N N . GLU A 1 189 ? -15.909 5.909 28.057 1.00 94.75 189 GLU A N 1
ATOM 1485 C CA . GLU A 1 189 ? -16.886 6.831 28.647 1.00 94.75 189 GLU A CA 1
ATOM 1486 C C . GLU A 1 189 ? -18.223 6.137 28.955 1.00 94.75 189 GLU A C 1
ATOM 1488 O O . GLU A 1 189 ? -18.745 6.308 30.055 1.00 94.75 189 GLU A O 1
ATOM 1493 N N . ASP A 1 190 ? -18.718 5.266 28.070 1.00 95.88 190 ASP A N 1
ATOM 1494 C CA . ASP A 1 190 ? -19.923 4.462 28.323 1.00 95.88 190 ASP A CA 1
ATOM 1495 C C . ASP A 1 190 ? -19.747 3.570 29.565 1.00 95.88 190 ASP A C 1
ATOM 1497 O O . ASP A 1 190 ? -20.620 3.513 30.433 1.00 95.88 190 ASP A O 1
ATOM 1501 N N . LEU A 1 191 ? -18.596 2.896 29.688 1.00 96.19 191 LEU A N 1
ATOM 1502 C CA . LEU A 1 191 ? -18.276 2.059 30.848 1.00 96.19 191 LEU A CA 1
ATOM 1503 C C . LEU A 1 191 ? -18.150 2.876 32.137 1.00 96.19 191 LEU A C 1
ATOM 1505 O O . LEU A 1 191 ? -18.627 2.432 33.180 1.00 96.19 191 LEU A O 1
ATOM 1509 N N . LYS A 1 192 ? -17.540 4.065 32.087 1.00 96.38 192 LYS A N 1
ATOM 1510 C CA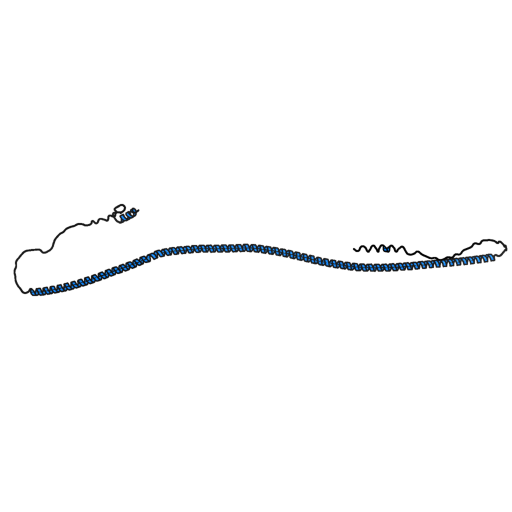 . LYS A 1 192 ? -17.485 4.973 33.243 1.00 96.38 192 LYS A CA 1
ATOM 1511 C C . LYS A 1 192 ? -18.879 5.406 33.676 1.00 96.38 192 LYS A C 1
ATOM 1513 O O . LYS A 1 192 ? -19.167 5.389 34.867 1.00 96.38 192 LYS A O 1
ATOM 1518 N N . GLN A 1 193 ? -19.744 5.762 32.726 1.00 97.62 193 GLN A N 1
ATOM 1519 C CA . GLN A 1 193 ? -21.109 6.173 33.032 1.00 97.62 193 GLN A CA 1
ATOM 1520 C C . GLN A 1 193 ? -21.914 5.024 33.651 1.00 97.62 193 GLN A C 1
ATOM 1522 O O . GLN A 1 193 ? -22.624 5.232 34.634 1.00 97.62 193 GLN A O 1
ATOM 1527 N N . GLN A 1 194 ? -21.775 3.805 33.122 1.00 97.62 194 GLN A N 1
ATOM 1528 C CA . GLN A 1 194 ? -22.395 2.612 33.704 1.00 97.62 194 GLN A CA 1
ATOM 1529 C C . GLN A 1 194 ? -21.879 2.324 35.116 1.00 97.62 194 GLN A C 1
ATOM 1531 O O . GLN A 1 194 ? -22.672 1.997 35.997 1.00 97.62 194 GLN A O 1
ATOM 1536 N N . LEU A 1 195 ? -20.569 2.464 35.341 1.00 98.06 195 LEU A N 1
ATOM 1537 C CA . LEU A 1 195 ? -19.967 2.288 36.659 1.00 98.06 195 LEU A CA 1
ATOM 1538 C C . LEU A 1 195 ? -20.525 3.309 37.654 1.00 98.06 195 LEU A C 1
ATOM 1540 O O . LEU A 1 195 ? -21.004 2.910 38.710 1.00 98.06 195 LEU A O 1
ATOM 1544 N N . GLN A 1 196 ? -20.552 4.592 37.288 1.00 97.88 196 GLN A N 1
ATOM 1545 C CA . GLN A 1 196 ? -21.079 5.653 38.145 1.00 97.88 196 GLN A CA 1
ATOM 1546 C C . GLN A 1 196 ? -22.560 5.425 38.489 1.00 97.88 196 GLN A C 1
ATOM 1548 O O . GLN A 1 196 ? -22.956 5.534 39.646 1.00 97.88 196 GLN A O 1
ATOM 1553 N N . GLN A 1 197 ? -23.385 5.041 37.510 1.00 97.88 197 GLN A N 1
ATOM 1554 C CA . GLN A 1 197 ? -24.795 4.716 37.761 1.00 97.88 197 GLN A CA 1
ATOM 1555 C C . GLN A 1 197 ? -24.956 3.511 38.696 1.00 97.88 197 GLN A C 1
ATOM 1557 O O . GLN A 1 197 ? -25.850 3.499 39.543 1.00 97.88 197 GLN A O 1
ATOM 1562 N N . ALA A 1 198 ? -24.107 2.491 38.555 1.00 97.75 198 ALA A N 1
ATOM 1563 C CA . ALA A 1 198 ? -24.118 1.337 39.446 1.00 97.75 198 ALA A CA 1
ATOM 1564 C C . ALA A 1 198 ? -23.684 1.717 40.870 1.00 97.75 198 ALA A C 1
ATOM 1566 O O . ALA A 1 198 ? -24.296 1.252 41.830 1.00 97.75 198 ALA A O 1
ATOM 1567 N N . GLU A 1 199 ? -22.679 2.582 41.014 1.00 98.06 199 GLU A N 1
ATOM 1568 C CA . GLU A 1 199 ? -22.234 3.122 42.303 1.00 98.06 199 GLU A CA 1
ATOM 1569 C C . GLU A 1 199 ? -23.355 3.912 42.994 1.00 98.06 199 GLU A C 1
ATOM 1571 O O . GLU A 1 199 ? -23.688 3.622 44.143 1.00 98.06 199 GLU A O 1
ATOM 1576 N N . GLU A 1 200 ? -24.014 4.833 42.286 1.00 98.06 200 GLU A N 1
ATOM 1577 C CA . GLU A 1 200 ? -25.155 5.600 42.808 1.00 98.06 200 GLU A CA 1
ATOM 1578 C C . GLU A 1 200 ? -26.326 4.683 43.209 1.00 98.06 200 GLU A C 1
ATOM 1580 O O . GLU A 1 200 ? -26.927 4.848 44.274 1.00 98.06 200 GLU A O 1
ATOM 1585 N N . ALA A 1 201 ? -26.623 3.656 42.405 1.00 98.38 201 ALA A N 1
ATOM 1586 C CA . ALA A 1 201 ? -27.663 2.678 42.718 1.00 98.38 201 ALA A CA 1
ATOM 1587 C C . ALA A 1 201 ? -27.321 1.818 43.946 1.00 98.38 201 ALA A C 1
ATOM 1589 O O . ALA A 1 201 ? -28.224 1.442 44.701 1.00 98.38 201 ALA A O 1
ATOM 1590 N N . LEU A 1 202 ? -26.042 1.492 44.159 1.00 98.56 202 LEU A N 1
ATOM 1591 C CA . LEU A 1 202 ? -25.589 0.780 45.353 1.00 98.56 202 LEU A CA 1
ATOM 1592 C C . LEU A 1 202 ? -25.731 1.645 46.604 1.00 98.56 202 LEU A C 1
ATOM 1594 O O . LEU A 1 202 ? -26.227 1.141 47.609 1.00 98.56 202 LEU A O 1
ATOM 1598 N N . VAL A 1 203 ? -25.384 2.933 46.533 1.00 98.62 203 VAL A N 1
ATOM 1599 C CA . VAL A 1 203 ? -25.599 3.880 47.639 1.00 98.62 203 VAL A CA 1
ATOM 1600 C C . VAL A 1 203 ? -27.087 3.976 47.981 1.00 98.62 203 VAL A C 1
ATOM 1602 O O . VAL A 1 203 ? -27.462 3.760 49.130 1.00 98.62 203 VAL A O 1
ATOM 1605 N N . ALA A 1 204 ? -27.957 4.166 46.985 1.00 98.31 204 ALA A N 1
ATOM 1606 C CA . ALA A 1 204 ? -29.403 4.219 47.209 1.00 98.31 204 ALA A CA 1
ATOM 1607 C C . ALA A 1 204 ? -29.958 2.916 47.818 1.00 98.31 204 ALA A C 1
ATOM 1609 O O . ALA A 1 204 ? -30.822 2.939 48.695 1.00 98.31 204 ALA A O 1
ATOM 1610 N N . LYS A 1 205 ? -29.455 1.750 47.384 1.00 98.50 205 LYS A N 1
ATOM 1611 C CA . LYS A 1 205 ? -29.818 0.461 47.995 1.00 98.50 205 LYS A CA 1
ATOM 1612 C C . LYS A 1 205 ? -29.315 0.346 49.432 1.00 98.50 205 LYS A C 1
ATOM 1614 O O . LYS A 1 205 ? -30.039 -0.200 50.262 1.00 98.50 205 LYS A O 1
ATOM 1619 N N . GLN A 1 206 ? -28.121 0.852 49.729 1.00 98.38 206 GLN A N 1
ATOM 1620 C CA . GLN A 1 206 ? -27.571 0.852 51.081 1.00 98.38 206 GLN A CA 1
ATOM 1621 C C . GLN A 1 206 ? -28.425 1.705 52.028 1.00 98.38 206 GLN A C 1
ATOM 1623 O O . GLN A 1 206 ? -28.773 1.235 53.107 1.00 98.38 206 GLN A O 1
ATOM 1628 N N . GLU A 1 207 ? -28.881 2.880 51.591 1.00 98.44 207 GLU A N 1
ATOM 1629 C CA . GLU A 1 207 ? -29.792 3.726 52.376 1.00 98.44 207 GLU A CA 1
ATOM 1630 C C . GLU A 1 207 ? -31.124 3.028 52.697 1.00 98.44 207 GLU A C 1
ATOM 1632 O O . GLU A 1 207 ? -31.661 3.172 53.795 1.00 98.44 207 GLU A O 1
ATOM 1637 N N . VAL A 1 208 ? -31.672 2.248 51.757 1.00 98.62 208 VAL A N 1
ATOM 1638 C CA . VAL A 1 208 ? -32.886 1.447 51.999 1.00 98.62 208 VAL A CA 1
ATOM 1639 C C . VAL A 1 208 ? -32.619 0.334 53.010 1.00 98.62 208 VAL A C 1
ATOM 1641 O O . VAL A 1 208 ? -33.456 0.084 53.874 1.00 98.62 208 VAL A O 1
ATOM 1644 N N . ILE A 1 209 ? -31.460 -0.326 52.931 1.00 98.19 209 ILE A N 1
ATOM 1645 C CA . ILE A 1 209 ? -31.063 -1.344 53.911 1.00 98.19 209 ILE A CA 1
ATOM 1646 C C . ILE A 1 209 ? -30.971 -0.729 55.307 1.00 98.19 209 ILE A C 1
ATOM 1648 O O . ILE A 1 209 ? -31.462 -1.329 56.261 1.00 98.19 209 ILE A O 1
ATOM 1652 N N . ASP A 1 210 ? -30.366 0.448 55.431 1.00 98.56 210 ASP A N 1
ATOM 1653 C CA . ASP A 1 210 ? -30.186 1.105 56.724 1.00 98.56 210 ASP A CA 1
ATOM 1654 C C . ASP A 1 210 ? -31.535 1.520 57.332 1.00 98.56 210 ASP A C 1
ATOM 1656 O O . ASP A 1 210 ? -31.778 1.241 58.506 1.00 98.56 210 ASP A O 1
ATOM 1660 N N . LYS A 1 211 ? -32.466 2.041 56.520 1.00 98.62 211 LYS A N 1
ATOM 1661 C CA . LYS A 1 211 ? -33.851 2.317 56.950 1.00 98.62 211 LYS A CA 1
ATOM 1662 C C . LYS A 1 211 ? -34.584 1.060 57.409 1.00 98.62 211 LYS A C 1
ATOM 1664 O O . LYS A 1 211 ? -35.167 1.046 58.486 1.00 98.62 211 LYS A O 1
ATOM 1669 N N . LEU A 1 212 ? -34.520 -0.019 56.628 1.00 98.44 212 LEU A N 1
ATOM 1670 C CA . LEU A 1 212 ? -35.176 -1.280 56.988 1.00 98.44 212 LEU A CA 1
ATOM 1671 C C . LEU A 1 212 ? -34.587 -1.896 58.263 1.00 98.44 212 LEU A C 1
ATOM 1673 O O . LEU A 1 212 ? -35.312 -2.527 59.027 1.00 98.44 212 LEU A O 1
ATOM 1677 N N . LYS A 1 213 ? -33.284 -1.722 58.512 1.00 98.50 213 LYS A N 1
ATOM 1678 C CA . LYS A 1 213 ? -32.654 -2.137 59.772 1.00 98.50 213 LYS A CA 1
ATOM 1679 C C . LYS A 1 213 ? -33.148 -1.308 60.954 1.00 98.50 213 LYS A C 1
ATOM 1681 O O . LYS A 1 213 ? -33.430 -1.882 62.000 1.00 98.50 213 LYS A O 1
ATOM 1686 N N . GLU A 1 214 ? -33.270 0.008 60.792 1.00 98.25 214 GLU A N 1
ATOM 1687 C CA . GLU A 1 214 ? -33.819 0.887 61.827 1.00 98.25 214 GLU A CA 1
ATOM 1688 C C . GLU A 1 214 ? -35.269 0.508 62.165 1.00 98.25 214 GLU A C 1
ATOM 1690 O O . GLU A 1 214 ? -35.592 0.279 63.331 1.00 98.25 214 GLU A O 1
ATOM 1695 N N . GLU A 1 215 ? -36.123 0.350 61.149 1.00 98.19 215 GLU A N 1
ATOM 1696 C CA . GLU A 1 215 ? -37.510 -0.102 61.313 1.00 98.19 215 GLU A CA 1
ATOM 1697 C C . GLU A 1 215 ? -37.582 -1.486 61.977 1.00 98.19 215 GLU A C 1
ATOM 1699 O O . GLU A 1 215 ? -38.425 -1.722 62.842 1.00 98.19 215 GLU A O 1
ATOM 1704 N N . ALA A 1 216 ? -36.685 -2.411 61.617 1.00 98.25 216 ALA A N 1
ATOM 1705 C CA . ALA A 1 216 ? -36.625 -3.731 62.237 1.00 98.25 216 ALA A CA 1
ATOM 1706 C C . ALA A 1 216 ? -36.288 -3.660 63.735 1.00 98.25 216 ALA A C 1
ATOM 1708 O O . ALA A 1 216 ? -36.901 -4.385 64.522 1.00 98.25 216 ALA A O 1
ATOM 1709 N N . GLU A 1 217 ? -35.371 -2.782 64.152 1.00 98.12 217 GLU A N 1
ATOM 1710 C CA . GLU A 1 217 ? -35.069 -2.599 65.576 1.00 98.12 217 GLU A CA 1
ATOM 1711 C C . GLU A 1 217 ? -36.202 -1.892 66.328 1.00 98.12 217 GLU A C 1
ATOM 1713 O O . GLU A 1 217 ? -36.544 -2.295 67.440 1.00 98.12 217 GLU A O 1
ATOM 1718 N N . GLN A 1 218 ? -36.872 -0.915 65.710 1.00 98.19 218 GLN A N 1
ATOM 1719 C CA . GLN A 1 218 ? -38.085 -0.318 66.282 1.00 98.19 218 GLN A CA 1
ATOM 1720 C C . GLN A 1 218 ? -39.177 -1.377 66.496 1.00 98.19 218 GLN A C 1
ATOM 1722 O O . GLN A 1 218 ? -39.762 -1.471 67.578 1.00 98.19 218 GLN A O 1
ATOM 1727 N N . HIS A 1 219 ? -39.418 -2.228 65.494 1.00 98.31 219 HIS A N 1
ATOM 1728 C CA . HIS A 1 219 ? -40.368 -3.332 65.608 1.00 98.31 219 HIS A CA 1
ATOM 1729 C C . HIS A 1 219 ? -39.969 -4.331 66.694 1.00 98.31 219 HIS A C 1
ATOM 1731 O O . HIS A 1 219 ? -40.843 -4.813 67.411 1.00 98.31 219 HIS A O 1
ATOM 1737 N N . LYS A 1 220 ? -38.677 -4.624 66.861 1.00 98.31 220 LYS A N 1
ATOM 1738 C CA . LYS A 1 220 ? -38.189 -5.521 67.912 1.00 98.31 220 LYS A CA 1
ATOM 1739 C C . LYS A 1 220 ? -38.515 -4.992 69.310 1.00 98.31 220 LYS A C 1
ATOM 1741 O O . LYS A 1 220 ? -39.054 -5.748 70.114 1.00 98.31 220 LYS A O 1
ATOM 1746 N N . ILE A 1 221 ? -38.294 -3.701 69.565 1.00 97.31 221 ILE A N 1
ATOM 1747 C CA . ILE A 1 221 ? -38.647 -3.054 70.842 1.00 97.31 221 ILE A CA 1
ATOM 1748 C C . ILE A 1 221 ? -40.155 -3.174 71.107 1.00 97.31 221 ILE A C 1
ATOM 1750 O O . ILE A 1 221 ? -40.579 -3.526 72.207 1.00 97.31 221 ILE A O 1
ATOM 1754 N N . VAL A 1 222 ? -40.990 -2.939 70.090 1.00 97.94 222 VAL A N 1
ATOM 1755 C CA . VAL A 1 222 ? -42.445 -3.117 70.222 1.00 97.94 222 VAL A CA 1
ATOM 1756 C C . VAL A 1 222 ? -42.797 -4.587 70.475 1.00 97.94 222 VAL A C 1
ATOM 1758 O O . VAL A 1 222 ? -43.637 -4.879 71.326 1.00 97.94 222 VAL A O 1
ATOM 1761 N N . MET A 1 223 ? -42.146 -5.535 69.798 1.00 97.38 223 MET A N 1
ATOM 1762 C CA . MET A 1 223 ? -42.364 -6.970 70.010 1.00 97.38 223 MET A CA 1
ATOM 1763 C C . MET A 1 223 ? -41.980 -7.433 71.422 1.00 97.38 223 MET A C 1
ATOM 1765 O O . MET A 1 223 ? -42.651 -8.312 71.964 1.00 97.38 223 MET A O 1
ATOM 1769 N N . GLU A 1 224 ? -40.971 -6.826 72.051 1.00 96.75 224 GLU A N 1
ATOM 1770 C CA . GLU A 1 224 ? -40.585 -7.099 73.445 1.00 96.75 224 GLU A CA 1
ATOM 1771 C C . GLU A 1 224 ? -41.693 -6.751 74.459 1.00 96.75 224 GLU A C 1
ATOM 1773 O O . GLU A 1 224 ? -41.687 -7.262 75.580 1.00 96.75 224 GLU A O 1
ATOM 1778 N N . THR A 1 225 ? -42.711 -5.972 74.068 1.00 97.56 225 THR A N 1
ATOM 1779 C CA . THR A 1 225 ? -43.890 -5.698 74.914 1.00 97.56 225 THR A CA 1
ATOM 1780 C C . THR A 1 225 ? -44.899 -6.850 74.946 1.00 97.56 225 THR A C 1
ATOM 1782 O O . THR A 1 225 ? -45.657 -6.989 75.909 1.00 97.56 225 THR A O 1
ATOM 1785 N N . VAL A 1 226 ? -44.902 -7.727 73.934 1.00 98.19 226 VAL A N 1
ATOM 1786 C CA . VAL A 1 226 ? -45.883 -8.818 73.818 1.00 98.19 226 VAL A CA 1
ATOM 1787 C C . VAL A 1 226 ? -45.786 -9.816 74.984 1.00 98.19 226 VAL A C 1
ATOM 1789 O O . VAL A 1 226 ? -46.830 -10.147 75.551 1.00 98.19 226 VAL A O 1
ATOM 1792 N N . PRO A 1 227 ? -44.592 -10.283 75.411 1.00 98.12 227 PRO A N 1
ATOM 1793 C CA . PRO A 1 227 ? -44.462 -11.131 76.597 1.00 98.12 227 PRO A CA 1
ATOM 1794 C C . PRO A 1 227 ? -44.970 -10.467 77.880 1.00 98.12 227 PRO A C 1
ATOM 1796 O O . PRO A 1 227 ? -45.582 -11.144 78.704 1.00 98.12 227 PRO A O 1
ATOM 1799 N N . VAL A 1 228 ? -44.764 -9.153 78.035 1.00 98.19 228 VAL A N 1
ATOM 1800 C CA . VAL A 1 228 ? -45.228 -8.391 79.206 1.00 98.19 228 VAL A CA 1
ATOM 1801 C C . VAL A 1 228 ? -46.753 -8.348 79.246 1.00 98.19 228 VAL A C 1
ATOM 1803 O O . VAL A 1 228 ? -47.349 -8.720 80.254 1.00 98.19 228 VAL A O 1
ATOM 1806 N N . LEU A 1 229 ? -47.397 -7.977 78.135 1.00 98.31 229 LEU A N 1
ATOM 1807 C CA . LEU A 1 229 ? -48.861 -7.958 78.032 1.00 98.31 229 LEU A CA 1
ATOM 1808 C C . LEU A 1 229 ? -49.468 -9.355 78.217 1.00 98.31 229 LEU A C 1
ATOM 1810 O O . LEU A 1 229 ? -50.522 -9.503 78.834 1.00 98.31 229 LEU A O 1
ATOM 1814 N N . LYS A 1 230 ? -48.787 -10.396 77.726 1.00 98.38 230 LYS A N 1
ATOM 1815 C CA . LYS A 1 230 ? -49.199 -11.787 77.937 1.00 98.38 230 LYS A CA 1
ATOM 1816 C C . LYS A 1 230 ? -49.142 -12.176 79.415 1.00 98.38 230 LYS A C 1
ATOM 1818 O O . LYS A 1 230 ? -50.126 -12.694 79.932 1.00 98.38 230 LYS A O 1
ATOM 1823 N N . ALA A 1 231 ? -48.040 -11.869 80.100 1.00 98.31 231 ALA A N 1
ATOM 1824 C CA . ALA A 1 231 ? -47.909 -12.106 81.536 1.00 98.31 231 ALA A CA 1
ATOM 1825 C C . ALA A 1 231 ? -48.962 -11.323 82.338 1.00 98.31 231 ALA A C 1
ATOM 1827 O O . ALA A 1 231 ? -49.563 -11.869 83.259 1.00 98.31 231 ALA A O 1
ATOM 1828 N N . GLN A 1 232 ? -49.246 -10.074 81.955 1.00 98.31 232 GLN A N 1
ATOM 1829 C CA . GLN A 1 232 ? -50.299 -9.266 82.570 1.00 98.31 232 GLN A CA 1
ATOM 1830 C C . GLN A 1 232 ? -51.685 -9.916 82.416 1.00 98.31 232 GLN A C 1
ATOM 1832 O O . GLN A 1 232 ? -52.439 -9.992 83.386 1.00 98.31 232 GLN A O 1
ATOM 1837 N N . ALA A 1 233 ? -52.014 -10.430 81.226 1.00 98.44 233 ALA A N 1
ATOM 1838 C CA . ALA A 1 233 ? -53.267 -11.148 80.991 1.00 98.44 233 ALA A CA 1
ATOM 1839 C C . ALA A 1 233 ? -53.367 -12.443 81.821 1.00 98.44 233 ALA A C 1
ATOM 1841 O O . ALA A 1 233 ? -54.438 -12.751 82.351 1.00 98.44 233 ALA A O 1
ATOM 1842 N N . ASP A 1 234 ? -52.262 -13.179 81.970 1.00 98.31 234 ASP A N 1
ATOM 1843 C CA . ASP A 1 234 ? -52.203 -14.394 82.789 1.00 98.31 234 ASP A CA 1
ATOM 1844 C C . ASP A 1 234 ? -52.386 -14.088 84.288 1.00 98.31 234 ASP A C 1
ATOM 1846 O O . ASP A 1 234 ? -53.136 -14.800 84.963 1.00 98.31 234 ASP A O 1
ATOM 1850 N N . ILE A 1 235 ? -51.786 -13.001 84.795 1.00 98.38 235 ILE A N 1
ATOM 1851 C CA . ILE A 1 235 ? -51.975 -12.526 86.178 1.00 98.38 235 ILE A CA 1
ATOM 1852 C C . ILE A 1 235 ? -53.438 -12.152 86.416 1.00 98.38 235 ILE A C 1
ATOM 1854 O O . ILE A 1 235 ? -54.058 -12.689 87.329 1.00 98.38 235 ILE A O 1
ATOM 1858 N N . TYR A 1 236 ? -54.042 -11.323 85.557 1.00 98.62 236 TYR A N 1
ATOM 1859 C CA . TYR A 1 236 ? -55.450 -10.945 85.723 1.00 98.62 236 TYR A CA 1
ATOM 1860 C C . TYR A 1 236 ? -56.401 -12.140 85.665 1.00 98.62 236 TYR A C 1
ATOM 1862 O O . TYR A 1 236 ? -57.398 -12.181 86.388 1.00 98.62 236 TYR A O 1
ATOM 1870 N N . LYS A 1 237 ? -56.104 -13.138 84.829 1.00 98.50 237 LYS A N 1
ATOM 1871 C CA . LYS A 1 237 ? -56.870 -14.385 84.792 1.00 98.50 237 LYS A CA 1
ATOM 1872 C C . LYS A 1 237 ? -56.744 -15.157 86.108 1.00 98.50 237 LYS A C 1
ATOM 1874 O O . LYS A 1 237 ? -57.757 -15.663 86.594 1.00 98.50 237 LYS A O 1
ATOM 1879 N N . ALA A 1 238 ? -55.538 -15.261 86.666 1.00 98.31 238 ALA A N 1
ATOM 1880 C CA . ALA A 1 238 ? -55.302 -15.919 87.948 1.00 98.31 238 ALA A CA 1
ATOM 1881 C C . ALA A 1 238 ? -56.007 -15.180 89.098 1.00 98.31 238 ALA A C 1
ATOM 1883 O O . ALA A 1 238 ? -56.720 -15.815 89.876 1.00 98.31 238 ALA A O 1
ATOM 1884 N N . ASP A 1 239 ? -55.904 -13.851 89.144 1.00 98.44 239 ASP A N 1
ATOM 1885 C CA . ASP A 1 239 ? -56.563 -13.002 90.142 1.00 98.44 239 ASP A CA 1
ATOM 1886 C C . ASP A 1 239 ? -58.086 -13.135 90.071 1.00 98.44 239 ASP A C 1
ATOM 1888 O O . ASP A 1 239 ? -58.751 -13.334 91.087 1.00 98.44 239 ASP A O 1
ATOM 1892 N N . PHE A 1 240 ? -58.654 -13.113 88.862 1.00 98.44 240 PHE A N 1
ATOM 1893 C CA . PHE A 1 240 ? -60.086 -13.326 88.661 1.00 98.44 240 PHE A CA 1
ATOM 1894 C C . PHE A 1 240 ? -60.541 -14.706 89.160 1.00 98.44 240 PHE A C 1
ATOM 1896 O O . PHE A 1 240 ? -61.594 -14.828 89.787 1.00 98.44 240 PHE A O 1
ATOM 1903 N N . GLN A 1 241 ? -59.759 -15.758 88.897 1.00 98.19 241 GLN A N 1
ATOM 1904 C CA . GLN A 1 241 ? -60.058 -17.106 89.386 1.00 98.19 241 GLN A CA 1
ATOM 1905 C C . GLN A 1 241 ? -59.958 -17.194 90.913 1.00 98.19 241 GLN A C 1
ATOM 1907 O O . GLN A 1 241 ? -60.825 -17.809 91.533 1.00 98.19 241 GLN A O 1
ATOM 1912 N N . ALA A 1 242 ? -58.951 -16.562 91.519 1.00 98.12 242 ALA A N 1
ATOM 1913 C CA . ALA A 1 242 ? -58.783 -16.509 92.967 1.00 98.12 242 ALA A CA 1
ATOM 1914 C C . ALA A 1 242 ? -59.942 -15.759 93.647 1.00 98.12 242 ALA A C 1
ATOM 1916 O O . ALA A 1 242 ? -60.538 -16.281 94.590 1.00 98.12 242 ALA A O 1
ATOM 1917 N N . GLU A 1 243 ? -60.326 -14.589 93.125 1.00 98.31 243 GLU A N 1
ATOM 1918 C CA . GLU A 1 243 ? -61.477 -13.806 93.596 1.00 98.31 243 GLU A CA 1
ATOM 1919 C C . GLU A 1 243 ? -62.779 -14.607 93.462 1.00 98.31 243 GLU A C 1
ATOM 1921 O O . GLU A 1 243 ? -63.586 -14.664 94.392 1.00 98.31 243 GLU A O 1
ATOM 1926 N N . ARG A 1 244 ? -62.977 -15.293 92.329 1.00 98.06 244 ARG A N 1
ATOM 1927 C CA . ARG A 1 244 ? -64.141 -16.162 92.126 1.00 98.06 244 ARG A CA 1
ATOM 1928 C C . ARG A 1 244 ? -64.192 -17.292 93.155 1.00 98.06 244 ARG A C 1
ATOM 1930 O O . ARG A 1 244 ? -65.232 -17.474 93.779 1.00 98.06 244 ARG A O 1
ATOM 1937 N N . GLN A 1 245 ? -63.090 -18.011 93.367 1.00 98.31 245 GLN A N 1
ATOM 1938 C CA . GLN A 1 245 ? -63.017 -19.081 94.369 1.00 98.31 245 GLN A CA 1
ATOM 1939 C C . GLN A 1 245 ? -63.256 -18.551 95.791 1.00 98.31 245 GLN A C 1
ATOM 1941 O O . GLN A 1 245 ? -63.909 -19.211 96.599 1.00 98.31 245 GLN A O 1
ATOM 1946 N N . ALA A 1 246 ? -62.743 -17.360 96.114 1.00 97.88 246 ALA A N 1
ATOM 1947 C CA . ALA A 1 246 ? -62.994 -16.708 97.396 1.00 97.88 246 ALA A CA 1
ATOM 1948 C C . ALA A 1 246 ? -64.483 -16.369 97.570 1.00 97.88 246 ALA A C 1
ATOM 1950 O O . ALA A 1 246 ? -65.047 -16.616 98.639 1.00 97.88 246 ALA A O 1
ATOM 1951 N N . ARG A 1 247 ? -65.142 -15.877 96.512 1.00 97.88 247 ARG A N 1
ATOM 1952 C CA . ARG A 1 247 ? -66.587 -15.609 96.507 1.00 97.88 247 ARG A CA 1
ATOM 1953 C C . ARG A 1 247 ? -67.431 -16.867 96.613 1.00 97.88 247 ARG A C 1
ATOM 1955 O O . ARG A 1 247 ? -68.397 -16.853 97.366 1.00 97.88 247 ARG A O 1
ATOM 1962 N N . GLU A 1 248 ? -67.074 -17.939 95.913 1.00 97.75 248 GLU A N 1
ATOM 1963 C CA . GLU A 1 248 ? -67.763 -19.232 96.007 1.00 97.75 248 GLU A CA 1
ATOM 1964 C C . GLU A 1 248 ? -67.681 -19.776 97.444 1.00 97.75 248 GLU A C 1
ATOM 1966 O O . GLU A 1 248 ? -68.714 -20.052 98.048 1.00 97.75 248 GLU A O 1
ATOM 1971 N N . LYS A 1 249 ? -66.494 -19.766 98.070 1.00 98.00 249 LYS A N 1
ATOM 1972 C CA . LYS A 1 249 ? -66.325 -20.142 99.490 1.00 98.00 249 LYS A CA 1
ATOM 1973 C C . LYS A 1 249 ? -67.106 -19.245 100.452 1.00 98.00 249 LYS A C 1
ATOM 1975 O O . LYS A 1 249 ? -67.582 -19.706 101.490 1.00 98.00 249 LYS A O 1
ATOM 1980 N N . LEU A 1 250 ? -67.193 -17.945 100.167 1.00 96.94 250 LEU A N 1
ATOM 1981 C CA . LEU A 1 250 ? -67.976 -17.016 100.981 1.00 96.94 250 LEU A CA 1
ATOM 1982 C C . LEU A 1 250 ? -69.479 -17.291 100.840 1.00 96.94 250 LEU A C 1
ATOM 1984 O O . LEU A 1 250 ? -70.188 -17.271 101.844 1.00 96.94 250 LEU A O 1
ATOM 1988 N N . ALA A 1 251 ? -69.947 -17.580 99.624 1.00 97.62 251 ALA A N 1
ATOM 1989 C CA . ALA A 1 251 ? -71.326 -17.970 99.358 1.00 97.62 251 ALA A CA 1
ATOM 1990 C C . ALA A 1 251 ? -71.675 -19.286 100.068 1.00 97.62 251 ALA A C 1
ATOM 1992 O O . ALA A 1 251 ? -72.672 -19.326 100.777 1.00 97.62 251 ALA A O 1
ATOM 1993 N N . GLU A 1 252 ? -70.816 -20.308 99.999 1.00 97.12 252 GLU A N 1
ATOM 1994 C CA . GLU A 1 252 ? -70.982 -21.568 100.743 1.00 97.12 252 GLU A CA 1
ATOM 1995 C C . GLU A 1 252 ? -71.128 -21.333 102.255 1.00 97.12 252 GLU A C 1
ATOM 1997 O O . GLU A 1 252 ? -72.046 -21.851 102.890 1.00 97.12 252 GLU A O 1
ATOM 2002 N N . LYS A 1 253 ? -70.256 -20.504 102.849 1.00 97.25 253 LYS A N 1
ATOM 2003 C CA . LYS A 1 253 ? -70.353 -20.141 104.274 1.00 97.25 253 LYS A CA 1
ATOM 2004 C C . LYS A 1 253 ? -71.631 -19.370 104.595 1.00 97.25 253 LYS A C 1
ATOM 2006 O O . LYS A 1 253 ? -72.191 -19.562 105.672 1.00 97.25 253 LYS A O 1
ATOM 2011 N N . LYS A 1 254 ? -72.070 -18.486 103.696 1.00 97.25 254 LYS A N 1
ATOM 2012 C CA . LYS A 1 254 ? -73.312 -17.723 103.848 1.00 97.25 254 LYS A CA 1
ATOM 2013 C C . LYS A 1 254 ? -74.520 -18.662 103.870 1.00 97.25 254 LYS A C 1
ATOM 2015 O O . LYS A 1 254 ? -75.314 -18.551 104.797 1.00 97.25 254 LYS A O 1
ATOM 2020 N N . GLU A 1 255 ? -74.625 -19.581 102.910 1.00 97.00 255 GLU A N 1
ATOM 2021 C CA . GLU A 1 255 ? -75.711 -20.571 102.854 1.00 97.00 255 GLU A CA 1
ATOM 2022 C C . GLU A 1 255 ? -75.719 -21.451 104.115 1.00 97.00 255 GLU A C 1
ATOM 2024 O O . GLU A 1 255 ? -76.749 -21.564 104.772 1.00 97.00 255 GLU A O 1
ATOM 2029 N N . LEU A 1 256 ? -74.558 -21.956 104.558 1.00 96.62 256 LEU A N 1
ATOM 2030 C CA . LEU A 1 256 ? -74.450 -22.743 105.796 1.00 96.62 256 LEU A CA 1
ATOM 2031 C C . LEU A 1 256 ? -74.940 -21.974 107.035 1.00 96.62 256 LEU A C 1
ATOM 2033 O O . LEU A 1 256 ? -75.677 -22.511 107.863 1.00 96.62 256 LEU A O 1
ATOM 2037 N N . LEU A 1 257 ? -74.504 -20.722 107.201 1.00 96.62 257 LEU A N 1
ATOM 2038 C CA . LEU A 1 257 ? -74.940 -19.889 108.324 1.00 96.62 257 LEU A CA 1
ATOM 2039 C C . LEU A 1 257 ? -76.436 -19.571 108.241 1.00 96.62 257 LEU A C 1
ATOM 2041 O O . LEU A 1 257 ? -77.100 -19.492 109.274 1.00 96.62 257 LEU A O 1
ATOM 2045 N N . GLN A 1 258 ? -76.970 -19.409 107.032 1.00 96.75 258 GLN A N 1
ATOM 2046 C CA . GLN A 1 258 ? -78.388 -19.170 106.807 1.00 96.75 258 GLN A CA 1
ATOM 2047 C C . GLN A 1 258 ? -79.229 -20.403 107.171 1.00 96.75 258 GLN A C 1
ATOM 2049 O O . GLN A 1 258 ? -80.190 -20.268 107.927 1.00 96.75 258 GLN A O 1
ATOM 2054 N N . GLU A 1 259 ? -78.809 -21.605 106.771 1.00 96.00 259 GLU A N 1
ATOM 2055 C CA . GLU A 1 259 ? -79.428 -22.871 107.189 1.00 96.00 259 GLU A CA 1
ATOM 2056 C C . GLU A 1 259 ? -79.389 -23.065 108.714 1.00 96.00 259 GLU A C 1
ATOM 2058 O O . GLU A 1 259 ? -80.391 -23.456 109.321 1.00 96.00 259 GLU A O 1
ATOM 2063 N N . GLN A 1 260 ? -78.253 -22.763 109.362 1.00 95.62 260 GLN A N 1
ATOM 2064 C CA . GLN A 1 260 ? -78.126 -22.810 110.826 1.00 95.62 260 GLN A CA 1
ATOM 2065 C C . GLN A 1 260 ? -79.087 -21.833 111.506 1.00 95.62 260 GLN A C 1
ATOM 2067 O O . GLN A 1 260 ? -79.718 -22.178 112.505 1.00 95.62 260 GLN A O 1
ATOM 2072 N N . LEU A 1 261 ? -79.224 -20.624 110.963 1.00 95.44 261 LEU A N 1
ATOM 2073 C CA . LEU A 1 261 ? -80.127 -19.606 111.482 1.00 95.44 261 LEU A CA 1
ATOM 2074 C C . LEU A 1 261 ? -81.592 -20.033 111.321 1.00 95.44 261 LEU A C 1
ATOM 2076 O O . LEU A 1 261 ? -82.360 -19.919 112.275 1.00 95.44 261 LEU A O 1
ATOM 2080 N N . GLU A 1 262 ? -81.973 -20.600 110.175 1.00 95.44 262 GLU A N 1
ATOM 2081 C CA . GLU A 1 262 ? -83.305 -21.173 109.950 1.00 95.44 262 GLU A CA 1
ATOM 2082 C C . GLU A 1 262 ? -83.590 -22.363 110.879 1.00 95.44 262 GLU A C 1
ATOM 2084 O O . GLU A 1 262 ? -84.689 -22.479 111.426 1.00 95.44 262 GLU A O 1
ATOM 2089 N N . GLN A 1 263 ? -82.610 -23.245 111.101 1.00 95.56 263 GLN A N 1
ATOM 2090 C CA . GLN A 1 263 ? -82.705 -24.340 112.071 1.00 95.56 263 GLN A CA 1
ATOM 2091 C C . GLN A 1 263 ? -82.944 -23.805 113.482 1.00 95.56 263 GLN A C 1
ATOM 2093 O O . GLN A 1 263 ? -83.887 -24.240 114.147 1.00 95.56 263 GLN A O 1
ATOM 2098 N N . LEU A 1 264 ? -82.142 -22.832 113.914 1.00 94.62 264 LEU A N 1
ATOM 2099 C CA . LEU A 1 264 ? -82.242 -22.239 115.241 1.00 94.62 264 LEU A CA 1
ATOM 2100 C C . LEU A 1 264 ? -83.568 -21.486 115.422 1.00 94.62 264 LEU A C 1
ATOM 2102 O O . LEU A 1 264 ? -84.199 -21.580 116.472 1.00 94.62 264 LEU A O 1
ATOM 2106 N N . GLN A 1 265 ? -84.051 -20.801 114.383 1.00 94.31 265 GLN A N 1
ATOM 2107 C CA . GLN A 1 265 ? -85.381 -20.186 114.364 1.00 94.31 265 GLN A CA 1
ATOM 2108 C C . GLN A 1 265 ? -86.503 -21.226 114.470 1.00 94.31 265 GLN A C 1
ATOM 2110 O O . GLN A 1 265 ? -87.469 -21.018 115.214 1.00 94.31 265 GLN A O 1
ATOM 2115 N N . ARG A 1 266 ? -86.393 -22.358 113.759 1.00 94.38 266 ARG A N 1
ATOM 2116 C CA . ARG A 1 266 ? -87.342 -23.479 113.861 1.00 94.38 266 ARG A CA 1
ATOM 2117 C C . ARG A 1 266 ? -87.341 -24.087 115.265 1.00 94.38 266 ARG A C 1
ATOM 2119 O O . ARG A 1 266 ? -88.414 -24.343 115.809 1.00 94.38 266 ARG A O 1
ATOM 2126 N N . GLU A 1 267 ? -86.175 -24.288 115.871 1.00 93.75 267 GLU A N 1
ATOM 2127 C CA . GLU A 1 267 ? -86.033 -24.787 117.245 1.00 93.75 267 GLU A CA 1
ATOM 2128 C C . GLU A 1 267 ? -86.578 -23.804 118.281 1.00 93.75 267 GLU A C 1
ATOM 2130 O O . GLU A 1 267 ? -87.378 -24.202 119.125 1.00 93.75 267 GLU A O 1
ATOM 2135 N N . TYR A 1 268 ? -86.243 -22.516 118.171 1.00 90.88 268 TYR A N 1
ATOM 2136 C CA . TYR A 1 268 ? -86.795 -21.457 119.016 1.00 90.88 268 TYR A CA 1
ATOM 2137 C C . TYR A 1 268 ? -88.324 -21.410 118.931 1.00 90.88 268 TYR A C 1
ATOM 2139 O O . TYR A 1 268 ? -89.002 -21.335 119.954 1.00 90.88 268 TYR A O 1
ATOM 2147 N N . SER A 1 269 ? -88.884 -21.517 117.722 1.00 90.75 269 SER A N 1
ATOM 2148 C CA . SER A 1 269 ? -90.335 -21.531 117.510 1.00 90.75 269 SER A CA 1
ATOM 2149 C C . SER A 1 269 ? -90.999 -22.761 118.144 1.00 90.75 269 SER A C 1
ATOM 2151 O O . SER A 1 269 ? -92.036 -22.624 118.792 1.00 90.75 269 SER A O 1
ATOM 2153 N N . LYS A 1 270 ? -90.382 -23.950 118.034 1.00 91.69 270 LYS A N 1
ATOM 2154 C CA . LYS A 1 270 ? -90.829 -25.181 118.717 1.00 91.69 270 LYS A CA 1
ATOM 2155 C C . LYS A 1 270 ? -90.759 -25.057 120.241 1.00 91.69 270 LYS A C 1
ATOM 2157 O O . LYS A 1 270 ? -91.727 -25.395 120.916 1.00 91.69 270 LYS A O 1
ATOM 2162 N N . LEU A 1 271 ? -89.646 -24.561 120.788 1.00 89.56 271 LEU A N 1
ATOM 2163 C CA . LEU A 1 271 ? -89.478 -24.349 122.230 1.00 89.56 271 LEU A CA 1
ATOM 2164 C C . LEU A 1 271 ? -90.479 -23.322 122.760 1.00 89.56 271 LEU A C 1
ATOM 2166 O O . LEU A 1 271 ? -91.067 -23.530 123.815 1.00 89.56 271 LEU A O 1
ATOM 2170 N N . LYS A 1 272 ? -90.716 -22.239 122.015 1.00 88.75 272 LYS A N 1
ATOM 2171 C CA . LYS A 1 272 ? -91.717 -21.223 122.349 1.00 88.75 272 LYS A CA 1
ATOM 2172 C C . LYS A 1 272 ? -93.126 -21.813 122.368 1.00 88.75 272 LYS A C 1
ATOM 2174 O O . LYS A 1 272 ? -93.857 -21.557 123.319 1.00 88.75 272 LYS A O 1
ATOM 2179 N N . ALA A 1 273 ? -93.488 -22.631 121.378 1.00 85.06 273 ALA A N 1
ATOM 2180 C CA . ALA A 1 273 ? -94.764 -23.346 121.365 1.00 85.06 273 ALA A CA 1
ATOM 2181 C C . ALA A 1 273 ? -94.883 -24.334 122.542 1.00 85.06 273 ALA A C 1
ATOM 2183 O O . ALA A 1 273 ? -95.910 -24.361 123.210 1.00 85.06 273 ALA A O 1
ATOM 2184 N N . SER A 1 274 ? -93.819 -25.081 122.856 1.00 81.81 274 SER A N 1
ATOM 2185 C CA . SER A 1 274 ? -93.765 -25.992 124.012 1.00 81.81 274 SER A CA 1
ATOM 2186 C C . SER A 1 274 ? -93.871 -25.253 125.351 1.00 81.81 274 SER A C 1
ATOM 2188 O O . SER A 1 274 ? -94.598 -25.681 126.237 1.00 81.81 274 SER A O 1
ATOM 2190 N N . CYS A 1 275 ? -93.216 -24.098 125.498 1.00 78.50 275 CYS A N 1
ATOM 2191 C CA . CYS A 1 275 ? -93.327 -23.244 126.680 1.00 78.50 275 CYS A CA 1
ATOM 2192 C C . CYS A 1 275 ? -94.735 -22.647 126.812 1.00 78.50 275 CYS A C 1
ATOM 2194 O O . CYS A 1 275 ? -95.279 -22.608 127.908 1.00 78.50 275 CYS A O 1
ATOM 2196 N N . GLN A 1 276 ? -95.367 -22.248 125.704 1.00 78.94 276 GLN A N 1
ATOM 2197 C CA . GLN A 1 276 ? -96.770 -21.821 125.699 1.00 78.94 276 GLN A CA 1
ATOM 2198 C C . GLN A 1 276 ? -97.722 -22.963 126.079 1.00 78.94 276 GLN A C 1
ATOM 2200 O O . GLN A 1 276 ? -98.667 -22.739 126.830 1.00 78.94 276 GLN A O 1
ATOM 2205 N N . GLU A 1 277 ? -97.463 -24.185 125.614 1.00 75.81 277 GLU A N 1
ATOM 2206 C CA . GLU A 1 277 ? -98.237 -25.372 125.983 1.00 75.81 277 GLU A CA 1
ATOM 2207 C C . GLU A 1 277 ? -98.016 -25.756 127.456 1.00 75.81 277 GLU A C 1
ATOM 2209 O O . GLU A 1 277 ? -98.970 -26.002 128.187 1.00 75.81 277 GLU A O 1
ATOM 2214 N N . SER A 1 278 ? -96.774 -25.694 127.942 1.00 71.50 278 SER A N 1
ATOM 2215 C CA . SER A 1 278 ? -96.432 -25.866 129.357 1.00 71.50 278 SER A CA 1
ATOM 2216 C C . SER A 1 278 ? -97.089 -24.795 130.226 1.00 71.50 278 SER A C 1
ATOM 2218 O O . SER A 1 278 ? -97.645 -25.125 131.266 1.00 71.50 278 SER A O 1
ATOM 2220 N N . ALA A 1 279 ? -97.092 -23.532 129.794 1.00 68.06 279 ALA A N 1
ATOM 2221 C CA . ALA A 1 279 ? -97.775 -22.440 130.481 1.00 68.06 279 ALA A CA 1
ATOM 2222 C C . ALA A 1 279 ? -99.299 -22.644 130.502 1.00 68.06 279 ALA A C 1
ATOM 2224 O O . ALA A 1 279 ? -99.930 -22.359 131.515 1.00 68.06 279 ALA A O 1
ATOM 2225 N N . ARG A 1 280 ? -99.901 -23.198 129.438 1.00 71.62 280 ARG A N 1
ATOM 2226 C CA . ARG A 1 280 ? -101.318 -23.610 129.428 1.00 71.62 280 ARG A CA 1
ATOM 2227 C C . ARG A 1 280 ? -101.599 -24.760 130.399 1.00 71.62 280 ARG A C 1
ATOM 2229 O O . ARG A 1 280 ? -102.592 -24.713 131.120 1.00 71.62 280 ARG A O 1
ATOM 2236 N N . ILE A 1 281 ? -100.732 -25.774 130.455 1.00 65.62 281 ILE A N 1
ATOM 2237 C CA . ILE A 1 281 ? -100.847 -26.898 131.402 1.00 65.62 281 ILE A CA 1
ATOM 2238 C C . ILE A 1 281 ? -100.663 -26.413 132.849 1.00 65.62 281 ILE A C 1
ATOM 2240 O O . ILE A 1 281 ? -101.367 -26.863 133.753 1.00 65.62 281 ILE A O 1
ATOM 2244 N N . GLU A 1 282 ? -99.744 -25.480 133.086 1.00 60.38 282 GLU A N 1
ATOM 2245 C CA . GLU A 1 282 ? -99.502 -24.887 134.400 1.00 60.38 282 GLU A CA 1
ATOM 2246 C C . GLU A 1 282 ? -100.653 -23.966 134.841 1.00 60.38 282 GLU A C 1
ATOM 2248 O O . GLU A 1 282 ? -101.052 -24.009 136.005 1.00 60.38 282 GLU A O 1
ATOM 2253 N N . ASP A 1 283 ? -101.262 -23.219 133.913 1.00 63.12 283 ASP A N 1
ATOM 2254 C CA . ASP A 1 283 ? -102.491 -22.452 134.157 1.00 63.12 283 ASP A CA 1
ATOM 2255 C C . ASP A 1 283 ? -103.686 -23.364 134.493 1.00 63.12 283 ASP A C 1
ATOM 2257 O O . ASP A 1 283 ? -104.491 -23.045 135.366 1.00 63.12 283 ASP A O 1
ATOM 2261 N N . MET A 1 284 ? -103.775 -24.555 133.885 1.00 60.59 284 MET A N 1
ATOM 2262 C CA . MET A 1 284 ? -104.776 -25.563 134.263 1.00 60.59 284 MET A CA 1
ATOM 2263 C C . MET A 1 284 ? -104.522 -26.171 135.651 1.00 60.59 284 MET A C 1
ATOM 2265 O O . MET A 1 284 ? -105.477 -26.489 136.359 1.00 60.59 284 MET A O 1
ATOM 2269 N N . ARG A 1 285 ? -103.258 -26.296 136.080 1.00 60.22 285 ARG A N 1
ATOM 2270 C CA . ARG A 1 285 ? -102.887 -26.803 137.417 1.00 60.22 285 ARG A CA 1
ATOM 2271 C C . ARG A 1 285 ? -103.086 -25.777 138.537 1.00 60.22 285 ARG A C 1
ATOM 2273 O O . ARG A 1 285 ? -103.303 -26.173 139.677 1.00 60.22 285 ARG A O 1
ATOM 2280 N N . LYS A 1 286 ? -103.048 -24.476 138.238 1.00 57.91 286 LYS A N 1
ATOM 2281 C CA . LYS A 1 286 ? -103.130 -23.391 139.237 1.00 57.91 286 LYS A CA 1
ATOM 2282 C C . LYS A 1 286 ? -104.549 -23.017 139.698 1.00 57.91 286 LYS A C 1
ATOM 2284 O O . LYS A 1 286 ? -104.683 -22.124 140.526 1.00 57.91 286 LYS A O 1
ATOM 2289 N N . ARG A 1 287 ? -105.611 -23.694 139.238 1.00 52.50 287 ARG A N 1
ATOM 2290 C CA . ARG A 1 287 ? -107.011 -23.328 139.568 1.00 52.50 287 ARG A CA 1
ATOM 2291 C C . ARG A 1 287 ? -107.674 -24.103 140.724 1.00 52.50 287 ARG A C 1
ATOM 2293 O O . ARG A 1 287 ? -108.877 -23.962 140.900 1.00 52.50 287 ARG A O 1
ATOM 2300 N N . HIS A 1 288 ? -106.941 -24.879 141.530 1.00 48.31 288 HIS A N 1
ATOM 2301 C CA . HIS A 1 288 ? -107.476 -25.535 142.740 1.00 48.31 288 HIS A CA 1
ATOM 2302 C C . HIS A 1 288 ? -106.461 -25.503 143.900 1.00 48.31 288 HIS A C 1
ATOM 2304 O O . HIS A 1 288 ? -105.667 -26.427 144.044 1.00 48.31 288 HIS A O 1
ATOM 2310 N N . VAL A 1 289 ? -106.476 -24.418 144.689 1.00 40.28 289 VAL A N 1
ATOM 2311 C CA . VAL A 1 289 ? -106.279 -24.315 146.159 1.00 40.28 289 VAL A CA 1
ATOM 2312 C C . VAL A 1 289 ? -106.100 -22.833 146.543 1.00 40.28 289 VAL A C 1
ATOM 2314 O O . VAL A 1 289 ? -105.542 -22.031 145.801 1.00 40.28 289 VAL A O 1
ATOM 2317 N N . GLU A 1 290 ? -106.673 -22.508 147.696 1.00 35.66 290 GLU A N 1
ATOM 2318 C CA . GLU A 1 290 ? -107.243 -21.251 148.189 1.00 35.66 290 GLU A CA 1
ATOM 2319 C C . GLU A 1 290 ? -106.339 -20.412 149.135 1.00 35.66 290 GLU A C 1
ATOM 2321 O O . GLU A 1 290 ? -105.494 -20.958 149.834 1.00 35.66 290 GLU A O 1
ATOM 2326 N N . VAL A 1 291 ? -106.681 -19.111 149.242 1.00 30.81 291 VAL A N 1
ATOM 2327 C CA . VAL A 1 291 ? -106.800 -18.266 150.472 1.00 30.81 291 VAL A CA 1
ATOM 2328 C C . VAL A 1 291 ? -105.560 -17.607 151.151 1.00 30.81 291 VAL A C 1
ATOM 2330 O O . VAL A 1 291 ? -104.711 -18.249 151.752 1.00 30.81 291 VAL A O 1
ATOM 2333 N N . SER A 1 292 ? -105.596 -16.257 151.116 1.00 31.31 292 SER A N 1
ATOM 2334 C CA . SER A 1 292 ? -105.334 -15.186 152.124 1.00 31.31 292 SER A CA 1
ATOM 2335 C C . SER A 1 292 ? -104.099 -15.133 153.057 1.00 31.31 292 SER A C 1
ATOM 2337 O O . SER A 1 292 ? -103.985 -15.949 153.959 1.00 31.31 292 SER A O 1
ATOM 2339 N N . GLN A 1 293 ? -103.331 -14.019 152.997 1.00 29.92 293 GLN A N 1
ATOM 2340 C CA . GLN A 1 293 ? -103.073 -12.998 154.065 1.00 29.92 293 GLN A CA 1
ATOM 2341 C C . GLN A 1 293 ? -101.827 -12.106 153.770 1.00 29.92 293 GLN A C 1
ATOM 2343 O O . GLN A 1 293 ? -100.836 -12.566 153.216 1.00 29.92 293 GLN A O 1
ATOM 2348 N N . ALA A 1 294 ? -101.883 -10.822 154.166 1.00 37.50 294 ALA A N 1
ATOM 2349 C CA . ALA A 1 294 ? -100.779 -9.832 154.291 1.00 37.50 294 ALA A CA 1
ATOM 2350 C C . ALA A 1 294 ? -100.340 -9.734 155.787 1.00 37.50 294 ALA A C 1
ATOM 2352 O O . ALA A 1 294 ? -101.165 -10.201 156.578 1.00 37.50 294 ALA A O 1
ATOM 2353 N N . PRO A 1 295 ? -99.197 -9.131 156.263 1.00 41.22 295 PRO A N 1
ATOM 2354 C CA . PRO A 1 295 ? -98.400 -7.990 155.716 1.00 41.22 295 PRO A CA 1
ATOM 2355 C C . PRO A 1 295 ? -96.835 -7.928 155.963 1.00 41.22 295 PRO A C 1
ATOM 2357 O O . PRO A 1 295 ? -96.360 -8.393 156.986 1.00 41.22 295 PRO A O 1
ATOM 2360 N N . LEU A 1 296 ? -96.088 -7.233 155.061 1.00 40.00 296 LEU A N 1
ATOM 2361 C CA . LEU A 1 296 ? -94.801 -6.436 155.146 1.00 40.00 296 LEU A CA 1
ATOM 2362 C C . LEU A 1 296 ? -93.538 -6.935 155.940 1.00 40.00 296 LEU A C 1
ATOM 2364 O O . LEU A 1 296 ? -93.683 -7.670 156.905 1.00 40.00 296 LEU A O 1
ATOM 2368 N N . PRO A 1 297 ? -92.326 -6.314 155.810 1.00 52.09 297 PRO A N 1
ATOM 2369 C CA . PRO A 1 297 ? -91.376 -6.008 154.697 1.00 52.09 297 PRO A CA 1
ATOM 2370 C C . PRO A 1 297 ? -89.945 -6.627 154.986 1.00 52.09 297 PRO A C 1
ATOM 2372 O O . PRO A 1 297 ? -89.811 -7.222 156.055 1.00 52.09 297 PRO A O 1
ATOM 2375 N N . PRO A 1 298 ? -88.865 -6.588 154.140 1.00 39.28 298 PRO A N 1
ATOM 2376 C CA . PRO A 1 298 ? -88.066 -5.408 153.719 1.00 39.28 298 PRO A CA 1
ATOM 2377 C C . PRO A 1 298 ? -87.469 -5.486 152.272 1.00 39.28 298 PRO A C 1
ATOM 2379 O O . PRO A 1 298 ? -87.705 -6.432 151.531 1.00 39.28 298 PRO A O 1
ATOM 2382 N N . ALA A 1 299 ? -86.731 -4.440 151.870 1.00 40.44 299 ALA A N 1
ATOM 2383 C CA . ALA A 1 299 ? -86.028 -4.171 150.589 1.00 40.44 299 ALA A CA 1
ATOM 2384 C C . ALA A 1 299 ? -84.994 -5.265 150.147 1.00 40.44 299 ALA A C 1
ATOM 2386 O O . ALA A 1 299 ? -84.733 -6.133 150.979 1.00 40.44 299 ALA A O 1
ATOM 2387 N N . PRO A 1 300 ? -84.311 -5.235 148.956 1.00 44.97 300 PRO A N 1
ATOM 2388 C CA . PRO A 1 300 ? -84.070 -4.091 148.050 1.00 44.97 300 PRO A CA 1
ATOM 2389 C C . PRO A 1 300 ? -83.958 -4.364 146.513 1.00 44.97 300 PRO A C 1
ATOM 2391 O O . PRO A 1 300 ? -84.034 -5.485 146.027 1.00 44.97 300 PRO A O 1
ATOM 2394 N N . ALA A 1 301 ? -83.672 -3.274 145.783 1.00 37.34 301 ALA A N 1
ATOM 2395 C CA . ALA A 1 301 ? -82.839 -3.188 144.570 1.00 37.34 301 ALA A CA 1
ATOM 2396 C C . ALA A 1 301 ? -83.396 -3.704 143.224 1.00 37.34 301 ALA A C 1
ATOM 2398 O O . ALA A 1 301 ? -83.018 -4.761 142.726 1.00 37.34 301 ALA A O 1
ATOM 2399 N N . TYR A 1 302 ? -84.176 -2.847 142.556 1.00 35.78 302 TYR A N 1
ATOM 2400 C CA . TYR A 1 302 ? -84.283 -2.825 141.097 1.00 35.78 302 TYR A CA 1
ATOM 2401 C C . TYR A 1 302 ? -83.378 -1.730 140.517 1.00 35.78 302 TYR A C 1
ATOM 2403 O O . TYR A 1 302 ? -83.403 -0.587 140.961 1.00 35.78 302 TYR A O 1
ATOM 2411 N N . LEU A 1 303 ? -82.667 -2.140 139.466 1.00 42.12 303 LEU A N 1
ATOM 2412 C CA . LEU A 1 303 ? -82.229 -1.373 138.300 1.00 42.12 303 LEU A CA 1
ATOM 2413 C C . LEU A 1 303 ? -81.155 -0.287 138.488 1.00 42.12 303 LEU A C 1
ATOM 2415 O O . LEU A 1 303 ? -81.418 0.887 138.716 1.00 42.12 303 LEU A O 1
ATOM 2419 N N . SER A 1 304 ? -79.944 -0.746 138.168 1.00 43.06 304 SER A N 1
ATOM 2420 C CA . SER A 1 304 ? -79.111 -0.230 137.073 1.00 43.06 304 SER A CA 1
ATOM 2421 C C . SER A 1 304 ? -78.406 1.114 137.246 1.00 43.06 304 SER A C 1
ATOM 2423 O O . SER A 1 304 ? -78.907 2.162 136.842 1.00 43.06 304 SER A O 1
ATOM 2425 N N . SER A 1 305 ? -77.144 0.976 137.673 1.00 44.56 305 SER A N 1
ATOM 2426 C CA . SER A 1 305 ? -75.908 1.764 137.425 1.00 44.56 305 SER A CA 1
ATOM 2427 C C . SER A 1 305 ? -75.184 1.991 138.767 1.00 44.56 305 SER A C 1
ATOM 2429 O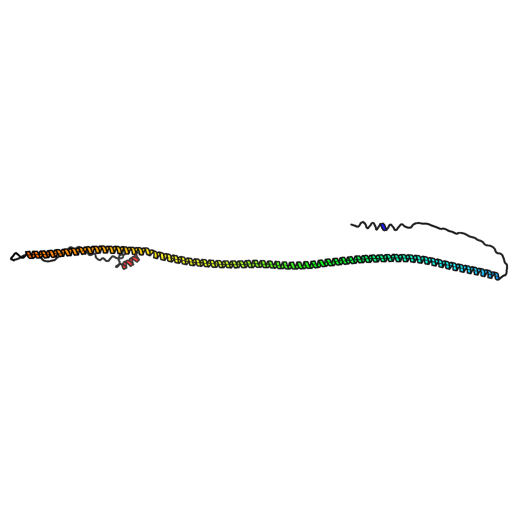 O . SER A 1 305 ? -75.904 2.035 139.764 1.00 44.56 305 SER A O 1
ATOM 2431 N N . PRO A 1 306 ? -73.839 2.177 138.886 1.00 52.56 306 PRO A N 1
ATOM 2432 C CA . PRO A 1 306 ? -72.798 2.432 137.862 1.00 52.56 306 PRO A CA 1
ATOM 2433 C C . PRO A 1 306 ? -71.364 1.844 138.161 1.00 52.56 306 PRO A C 1
ATOM 2435 O O . PRO A 1 306 ? -71.164 1.212 139.188 1.00 52.56 306 PRO A O 1
ATOM 2438 N N . LEU A 1 307 ? -70.373 2.164 137.291 1.00 35.34 307 LEU A N 1
ATOM 2439 C CA . LEU A 1 307 ? -68.943 2.521 137.577 1.00 35.34 307 LEU A CA 1
ATOM 2440 C C . LEU A 1 307 ? -67.999 1.471 138.252 1.00 35.34 307 LEU A C 1
ATOM 2442 O O . LEU A 1 307 ? -68.413 0.717 139.111 1.00 35.34 307 LEU A O 1
ATOM 2446 N N . ALA A 1 308 ? -66.683 1.361 138.001 1.00 31.59 308 ALA A N 1
ATOM 2447 C CA . ALA A 1 308 ? -65.683 2.136 137.259 1.00 31.59 308 ALA A CA 1
ATOM 2448 C C . ALA A 1 308 ? -64.351 1.342 137.133 1.00 31.59 308 ALA A C 1
ATOM 2450 O O . ALA A 1 308 ? -64.030 0.593 138.047 1.00 31.59 308 ALA A O 1
ATOM 2451 N N . LEU A 1 309 ? -63.579 1.653 136.069 1.00 45.53 309 LEU A N 1
ATOM 2452 C CA . LEU A 1 309 ? -62.095 1.776 135.955 1.00 45.53 309 LEU A CA 1
ATOM 2453 C C . LEU A 1 309 ? -61.166 0.600 136.389 1.00 45.53 309 LEU A C 1
ATOM 2455 O O . LEU A 1 309 ? -61.613 -0.291 137.094 1.00 45.53 309 LEU A O 1
ATOM 2459 N N . PRO A 1 310 ? -59.859 0.559 136.009 1.00 43.78 310 PRO A N 1
ATOM 2460 C CA . PRO A 1 310 ? -58.945 1.653 135.624 1.00 43.78 310 PRO A CA 1
ATOM 2461 C C . PRO A 1 310 ? -58.458 1.565 134.165 1.00 43.78 310 PRO A C 1
ATOM 2463 O O . PRO A 1 310 ? -58.281 0.496 133.603 1.00 43.78 310 PRO A O 1
ATOM 2466 N N . SER A 1 311 ? -58.338 2.684 133.452 1.00 35.91 311 SER A N 1
ATOM 2467 C CA . SER A 1 311 ? -57.150 3.553 133.469 1.00 35.91 311 SER A CA 1
ATOM 2468 C C . SER A 1 311 ? -55.843 2.815 133.160 1.00 35.91 311 SER A C 1
ATOM 2470 O O . SER A 1 311 ? -55.162 2.339 134.061 1.00 35.91 311 SER A O 1
ATOM 2472 N N . GLN A 1 312 ? -55.469 2.806 131.882 1.00 35.59 312 GLN A N 1
ATOM 2473 C CA . GLN A 1 312 ? -54.154 3.238 131.397 1.00 35.59 312 GLN A CA 1
ATOM 2474 C C . GLN A 1 312 ? -54.386 3.801 129.988 1.00 35.59 312 GLN A C 1
ATOM 2476 O O . GLN A 1 312 ? -55.019 3.163 129.156 1.00 35.59 312 GLN A O 1
ATOM 2481 N N . ARG A 1 313 ? -54.114 5.096 129.775 1.00 34.53 313 ARG A N 1
ATOM 2482 C CA . ARG A 1 313 ? -52.932 5.570 129.025 1.00 34.53 313 ARG A CA 1
ATOM 2483 C C . ARG A 1 313 ? -52.655 4.678 127.803 1.00 34.53 313 ARG A C 1
ATOM 2485 O O . ARG A 1 313 ? -52.284 3.530 127.966 1.00 34.53 313 ARG A O 1
ATOM 2492 N N . ARG A 1 314 ? -52.722 5.147 126.567 1.00 35.62 314 ARG A N 1
ATOM 2493 C CA . ARG A 1 314 ? -52.185 6.402 126.035 1.00 35.62 314 ARG A CA 1
ATOM 2494 C C . ARG A 1 314 ? -52.857 6.608 124.669 1.00 35.62 314 ARG A C 1
ATOM 2496 O O . ARG A 1 314 ? -52.888 5.668 123.882 1.00 35.62 314 ARG A O 1
ATOM 2503 N N . SER A 1 315 ? -53.342 7.807 124.369 1.00 36.00 315 SER A N 1
ATOM 2504 C CA . SER A 1 315 ? -53.287 8.293 122.989 1.00 36.00 315 SER A CA 1
ATOM 2505 C C . SER A 1 315 ? -51.827 8.200 122.520 1.00 36.00 315 SER A C 1
ATOM 2507 O O . SER A 1 315 ? -50.940 8.635 123.264 1.00 36.00 315 SER A O 1
ATOM 2509 N N . PRO A 1 316 ? -51.515 7.658 121.334 1.00 44.47 316 PRO A N 1
ATOM 2510 C CA . PRO A 1 316 ? -50.406 8.214 120.584 1.00 44.47 316 PRO A CA 1
ATOM 2511 C C . PRO A 1 316 ? -50.821 9.649 120.230 1.00 44.47 316 PRO A C 1
ATOM 2513 O O . PRO A 1 316 ? -51.949 9.851 119.769 1.00 44.47 316 PRO A O 1
ATOM 2516 N N . PRO A 1 317 ? -49.988 10.664 120.491 1.00 46.72 317 PRO A N 1
ATOM 2517 C CA . PRO A 1 317 ? -50.086 11.898 119.735 1.00 46.72 317 PRO A CA 1
ATOM 2518 C C . PRO A 1 317 ? -50.033 11.519 118.254 1.00 46.72 317 PRO A C 1
ATOM 2520 O O . PRO A 1 317 ? -49.233 10.671 117.857 1.00 46.72 317 PRO A O 1
ATOM 2523 N N . GLU A 1 318 ? -50.891 12.128 117.452 1.00 47.16 318 GLU A N 1
ATOM 2524 C CA . GLU A 1 318 ? -50.634 12.298 116.030 1.00 47.16 318 GLU A CA 1
ATOM 2525 C C . GLU A 1 318 ? -49.413 13.228 115.952 1.00 47.16 318 GLU A C 1
ATOM 2527 O O . GLU A 1 318 ? -49.532 14.449 115.891 1.00 47.16 318 GLU A O 1
ATOM 2532 N N . GLU A 1 319 ? -48.227 12.651 116.158 1.00 52.56 319 GLU A N 1
ATOM 2533 C CA . GLU A 1 319 ? -46.966 13.291 115.818 1.00 52.56 319 GLU A CA 1
ATOM 2534 C C . GLU A 1 319 ? -47.005 13.451 114.296 1.00 52.56 319 GLU A C 1
ATOM 2536 O O . GLU A 1 319 ? -47.170 12.444 113.594 1.00 52.56 319 GLU A O 1
ATOM 2541 N N . PRO A 1 320 ? -46.937 14.683 113.762 1.00 57.50 320 PRO A N 1
ATOM 2542 C CA . PRO A 1 320 ? -46.758 14.849 112.331 1.00 57.50 320 PRO A CA 1
ATOM 2543 C C . PRO A 1 320 ? -45.494 14.070 111.939 1.00 57.50 320 PRO A C 1
ATOM 2545 O O . PRO A 1 320 ? -44.532 14.072 112.712 1.00 57.50 320 PRO A O 1
ATOM 2548 N N . PRO A 1 321 ? -45.479 13.362 110.797 1.00 57.97 321 PRO A N 1
ATOM 2549 C CA . PRO A 1 321 ? -44.279 12.665 110.370 1.00 57.97 321 PRO A CA 1
ATOM 2550 C C . PRO A 1 321 ? -43.129 13.671 110.337 1.00 57.97 321 PRO A C 1
ATOM 2552 O O . PRO A 1 321 ? -43.236 14.708 109.684 1.00 57.97 321 PRO A O 1
ATOM 2555 N N . ASP A 1 322 ? -42.048 13.381 111.054 1.00 62.22 322 ASP A N 1
ATOM 2556 C CA . ASP A 1 322 ? -40.802 14.123 110.924 1.00 62.22 322 ASP A CA 1
ATOM 2557 C C . ASP A 1 322 ? -40.285 13.904 109.499 1.00 62.22 322 ASP A C 1
ATOM 2559 O O . ASP A 1 322 ? -39.625 12.908 109.189 1.00 62.22 322 ASP A O 1
ATOM 2563 N N . PHE A 1 323 ? -40.644 14.810 108.591 1.00 72.88 323 PHE A N 1
ATOM 2564 C CA . PHE A 1 323 ? -40.169 14.798 107.217 1.00 72.88 323 PHE A CA 1
ATOM 2565 C C . PHE A 1 323 ? -38.731 15.316 107.203 1.00 72.88 323 PHE A C 1
ATOM 2567 O O . PHE A 1 323 ? -38.459 16.470 106.880 1.00 72.88 323 PHE A O 1
ATOM 2574 N N . CYS A 1 324 ? -37.804 14.449 107.603 1.00 80.50 324 CYS A N 1
ATOM 2575 C CA . CYS A 1 324 ? -36.390 14.769 107.718 1.00 80.50 324 CYS A CA 1
ATOM 2576 C C . CYS A 1 324 ? -35.596 14.217 106.536 1.00 80.50 324 CYS A C 1
ATOM 2578 O O . CYS A 1 324 ? -35.692 13.034 106.202 1.00 80.50 324 CYS A O 1
ATOM 2580 N N . CYS A 1 325 ? -34.736 15.043 105.945 1.00 84.56 325 CYS A N 1
ATOM 2581 C CA . CYS A 1 325 ? -33.780 14.564 104.951 1.00 84.56 325 CYS A CA 1
ATOM 2582 C C . CYS A 1 325 ? -32.733 13.657 105.623 1.00 84.56 325 CYS A C 1
ATOM 2584 O O . CYS A 1 325 ? -32.029 14.115 106.527 1.00 84.56 325 CYS A O 1
ATOM 2586 N N . PRO A 1 326 ? -32.547 12.400 105.184 1.00 78.50 326 PRO A N 1
ATOM 2587 C CA . PRO A 1 326 ? -31.624 11.474 105.842 1.00 78.50 326 PRO A CA 1
ATOM 2588 C C . PRO A 1 326 ? -30.144 11.865 105.682 1.00 78.50 326 PRO A C 1
ATOM 2590 O O . PRO A 1 326 ? -29.302 11.361 106.421 1.00 78.50 326 PRO A O 1
ATOM 2593 N N . LYS A 1 327 ? -29.813 12.760 104.738 1.00 79.69 327 LYS A N 1
ATOM 2594 C CA . LYS A 1 327 ? -28.432 13.194 104.465 1.00 79.69 327 LYS A CA 1
ATOM 2595 C C . LYS A 1 327 ? -27.980 14.341 105.381 1.00 79.69 327 LYS A C 1
ATOM 2597 O O . LYS A 1 327 ? -26.839 14.344 105.829 1.00 79.69 327 LYS A O 1
ATOM 2602 N N . CYS A 1 328 ? -28.862 15.303 105.667 1.00 86.12 328 CYS A N 1
ATOM 2603 C CA . CYS A 1 328 ? -28.519 16.543 106.382 1.00 86.12 328 CYS A CA 1
ATOM 2604 C C . CYS A 1 328 ? -29.428 16.862 107.586 1.00 86.12 328 CYS A C 1
ATOM 2606 O O . CYS A 1 328 ? -29.206 17.863 108.260 1.00 86.12 328 CYS A O 1
ATOM 2608 N N . GLN A 1 329 ? -30.428 16.015 107.865 1.00 80.50 329 GLN A N 1
ATOM 2609 C CA . GLN A 1 329 ? -31.384 16.134 108.978 1.00 80.50 329 GLN A CA 1
ATOM 2610 C C . GLN A 1 329 ? -32.238 17.415 108.960 1.00 80.50 329 GLN A C 1
ATOM 2612 O O . GLN A 1 329 ? -32.755 17.840 109.989 1.00 80.50 329 GLN A O 1
ATOM 2617 N N . TYR A 1 330 ? -32.428 18.018 107.784 1.00 80.12 330 TYR A N 1
ATOM 2618 C CA . TYR A 1 330 ? -33.355 19.135 107.599 1.00 80.12 330 TYR A CA 1
ATOM 2619 C C . TYR A 1 330 ? -34.812 18.688 107.805 1.00 80.12 330 TYR A C 1
ATOM 2621 O O . TYR A 1 330 ? -35.255 17.779 107.102 1.00 80.12 330 TYR A O 1
ATOM 2629 N N . GLN A 1 331 ? -35.532 19.328 108.739 1.00 80.94 331 GLN A N 1
ATOM 2630 C CA . GLN A 1 331 ? -36.964 19.117 109.004 1.00 80.94 331 GLN A CA 1
ATOM 2631 C C . GLN A 1 331 ? -37.817 19.954 108.045 1.00 80.94 331 GLN A C 1
ATOM 2633 O O . GLN A 1 331 ? -37.787 21.186 108.087 1.00 80.94 331 GLN A O 1
ATOM 2638 N N . ALA A 1 332 ? -38.603 19.279 107.212 1.00 76.94 332 ALA A N 1
ATOM 2639 C CA . ALA A 1 332 ? -39.596 19.891 106.346 1.00 76.94 332 ALA A CA 1
ATOM 2640 C C . ALA A 1 332 ? -41.000 19.820 106.987 1.00 76.94 332 ALA A C 1
ATOM 2642 O O . ALA A 1 332 ? -41.317 18.844 107.668 1.00 76.94 332 ALA A O 1
ATOM 2643 N N . PRO A 1 333 ? -41.860 20.835 106.782 1.00 81.06 333 PRO A N 1
ATOM 2644 C CA . PRO A 1 333 ? -43.211 20.862 107.349 1.00 81.06 333 PRO A CA 1
ATOM 2645 C C . PRO A 1 333 ? -44.202 19.915 106.642 1.00 81.06 333 PRO A C 1
ATOM 2647 O O . PRO A 1 333 ? -45.243 19.599 107.214 1.00 81.06 333 PRO A O 1
ATOM 2650 N N . ASP A 1 334 ? -43.888 19.453 105.427 1.00 80.69 334 ASP A N 1
ATOM 2651 C CA . ASP A 1 334 ? -44.689 18.515 104.634 1.00 80.69 334 ASP A CA 1
ATOM 2652 C C . ASP A 1 334 ? -43.817 17.697 103.654 1.00 80.69 334 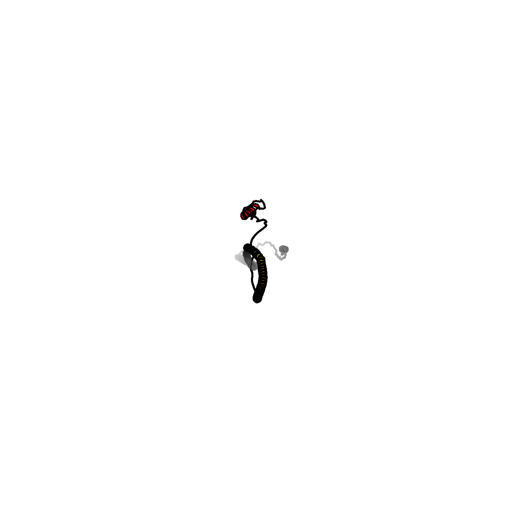ASP A C 1
ATOM 2654 O O . ASP A 1 334 ? -42.636 17.987 103.433 1.00 80.69 334 ASP A O 1
ATOM 2658 N N . MET A 1 335 ? -44.405 16.642 103.080 1.00 81.00 335 MET A N 1
ATOM 2659 C CA . MET A 1 335 ? -43.727 15.685 102.196 1.00 81.00 335 MET A CA 1
ATOM 2660 C C . MET A 1 335 ? -43.244 16.315 100.877 1.00 81.00 335 MET A C 1
ATOM 2662 O O . MET A 1 335 ? -42.160 15.966 100.408 1.00 81.00 335 MET A O 1
ATOM 2666 N N . ASP A 1 336 ? -44.000 17.250 100.295 1.00 84.12 336 ASP A N 1
ATOM 2667 C CA . ASP A 1 336 ? -43.649 17.883 99.015 1.00 84.12 336 ASP A CA 1
ATOM 2668 C C . ASP A 1 336 ? -42.388 18.744 99.170 1.00 84.12 336 ASP A C 1
ATOM 2670 O O . ASP A 1 336 ? -41.465 18.683 98.352 1.00 84.12 336 ASP A O 1
ATOM 2674 N N . THR A 1 337 ? -42.298 19.473 100.284 1.00 83.62 337 THR A N 1
ATOM 2675 C CA . THR A 1 337 ? -41.122 20.272 100.641 1.00 83.62 337 THR A CA 1
ATOM 2676 C C . THR A 1 337 ? -39.891 19.390 100.887 1.00 83.62 337 THR A C 1
ATOM 2678 O O . THR A 1 337 ? -38.782 19.738 100.470 1.00 83.62 337 THR A O 1
ATOM 2681 N N . LEU A 1 338 ? -40.066 18.211 101.501 1.00 86.75 338 LEU A N 1
ATOM 2682 C CA . LEU A 1 338 ? -38.983 17.235 101.655 1.00 86.75 338 LEU A CA 1
ATOM 2683 C C . LEU A 1 338 ? -38.531 16.666 100.304 1.00 86.75 338 LEU A C 1
ATOM 2685 O O . LEU A 1 338 ? -37.335 16.496 100.086 1.00 86.75 338 LEU A O 1
ATOM 2689 N N . GLN A 1 339 ? -39.458 16.374 99.393 1.00 81.44 339 GLN A N 1
ATOM 2690 C CA . GLN A 1 339 ? -39.149 15.747 98.109 1.00 81.44 339 GLN A CA 1
ATOM 2691 C C . GLN A 1 339 ? -38.334 16.670 97.190 1.00 81.44 339 GLN A C 1
ATOM 2693 O O . GLN A 1 339 ? -37.386 16.206 96.555 1.00 81.44 339 GLN A O 1
ATOM 2698 N N . ILE A 1 340 ? -38.636 17.975 97.183 1.00 83.81 340 ILE A N 1
ATOM 2699 C CA . ILE A 1 340 ? -37.826 18.993 96.492 1.00 83.81 340 ILE A CA 1
ATOM 2700 C C . ILE A 1 340 ? -36.421 19.055 97.107 1.00 83.81 340 ILE A C 1
ATOM 2702 O O . ILE A 1 340 ? -35.426 18.950 96.394 1.00 83.81 340 ILE A O 1
ATOM 2706 N N . HIS A 1 341 ? -36.333 19.141 98.438 1.00 86.69 341 HIS A N 1
ATOM 2707 C CA . HIS A 1 341 ? -35.052 19.224 99.138 1.00 86.69 341 HIS A CA 1
ATOM 2708 C C . HIS A 1 341 ? -34.178 17.980 98.921 1.00 86.69 341 HIS A C 1
ATOM 2710 O O . HIS A 1 341 ? -32.981 18.100 98.690 1.00 86.69 341 HIS A O 1
ATOM 2716 N N . VAL A 1 342 ? -34.751 16.775 98.982 1.00 84.38 342 VAL A N 1
ATOM 2717 C CA . VAL A 1 342 ? -34.019 15.517 98.764 1.00 84.38 342 VAL A CA 1
ATOM 2718 C C . VAL A 1 342 ? -33.458 15.445 97.340 1.00 84.38 342 VAL A C 1
ATOM 2720 O O . VAL A 1 342 ? -32.352 14.943 97.156 1.00 84.38 342 VAL A O 1
ATOM 2723 N N . MET A 1 343 ? -34.171 15.988 96.349 1.00 79.81 343 MET A N 1
ATOM 2724 C CA . MET A 1 343 ? -33.713 16.028 94.959 1.00 79.81 343 MET A CA 1
ATOM 2725 C C . MET A 1 343 ? -32.489 16.940 94.769 1.00 79.81 343 MET A C 1
ATOM 2727 O O . MET A 1 343 ? -31.601 16.593 94.001 1.00 79.81 343 MET A O 1
ATOM 2731 N N . GLU A 1 344 ? -32.394 18.038 95.524 1.00 77.25 344 GLU A N 1
ATOM 2732 C CA . GLU A 1 344 ? -31.225 18.937 95.531 1.00 77.25 344 GLU A CA 1
ATOM 2733 C C . GLU A 1 344 ? -30.104 18.472 96.482 1.00 77.25 344 GLU A C 1
ATOM 2735 O O . GLU A 1 344 ? -28.938 18.790 96.283 1.00 77.25 344 GLU A O 1
ATOM 2740 N N . CYS A 1 345 ? -30.435 17.722 97.538 1.00 81.06 345 CYS A N 1
ATOM 2741 C CA . CYS A 1 345 ? -29.489 17.312 98.579 1.00 81.06 345 CYS A CA 1
ATOM 2742 C C . CYS A 1 345 ? -28.767 15.987 98.254 1.00 81.06 345 CYS A C 1
ATOM 2744 O O . CYS A 1 345 ? -27.779 15.654 98.911 1.00 81.06 345 CYS A O 1
ATOM 2746 N N . ILE A 1 346 ? -29.257 15.195 97.289 1.00 70.50 346 ILE A N 1
ATOM 2747 C CA . ILE A 1 346 ? -28.628 13.930 96.856 1.00 70.50 346 ILE A CA 1
ATOM 2748 C C . ILE A 1 346 ? -27.500 14.144 95.835 1.00 70.50 346 ILE A C 1
ATOM 2750 O O . ILE A 1 346 ? -26.588 13.311 95.811 1.00 70.50 346 ILE A O 1
ATOM 2754 N N . GLU A 1 347 ? -27.500 15.257 95.094 1.00 56.16 347 GLU A N 1
ATOM 2755 C CA . GLU A 1 347 ? -26.283 15.770 94.436 1.00 56.16 347 GLU A CA 1
ATOM 2756 C C . GLU A 1 347 ? -25.186 16.089 95.476 1.00 56.16 347 GLU A C 1
ATOM 2758 O O . GLU A 1 347 ? -23.991 15.965 95.120 1.00 56.16 347 GLU A O 1
#

InterPro domains:
  IPR032419 NF-kappa-B essential modulator NEMO, CC2-LZ domain [PF16516] (185-272)
  IPR034735 NEMO, Zinc finger [PS51801] (317-347)
  IPR051301 Optineurin/NF-kappa-B Essential Modulator [PTHR31553] (9-347)

Foldseek 3Di:
DPDPPPPVVVVVVVPPPPDDDDDDDDDDDDDDDDDDDDDDDDDDDDDDDDPVVVVVVVVVVVVVVVVVVVVVVVVVVVVVVVVVVVVVVVVVVVVVVVVVVVVVVVVVVVVVVVVVVVVVVVVVVVVVVVVVVVVVVVVVVVVVVVVVVVVVVVVVVVVVVVVVVVVVVVVCVVCCVVVVVVVVVVVVVVVVVVVVVVVVVVVVVVVVVVVVVVVVVVVVVVVVCVVVVVVVVVVVVVVVVVVVVVVVVVVVVVVVVVVVVVVVVVVVVVVVVVVVVVVVVVVVVPPDDDDDDDDDDDDDDDDDDDDDDDDDDDPDPPPPPQLAQPQPRDGDPDVVRSVVVNVVRVD